Protein AF-A0A966W1U0-F1 (afdb_monomer_lite)

Secondary structure (DSSP, 8-state):
-PPPP-HHHHHHHHHTTT-HHHHHHHHHHTSSEEEEEEEEE--SSSSPPPPPTT---SSPPPPPEEEEEEEESS-EEEE-TTSEEEEEETTEEEEEEES--TT-PEEEEEEEEES-S-EEEEEEESS--S-EE--GGGEE-TTPPPS--S------GGGTT--HHHHHHHHHTTT-GGGT-EETTEE-TTS---GGGGGS-HHHHHHHHH-TTSS--GGG-EEEEE-TTS-EEEEEEEEE-SS-EEEE-TT--

Structure (mmCIF, N/CA/C/O backbone):
data_AF-A0A966W1U0-F1
#
_entry.id   AF-A0A966W1U0-F1
#
loop_
_atom_site.group_PDB
_atom_site.id
_atom_site.type_symbol
_atom_site.label_atom_id
_atom_site.label_alt_id
_atom_site.label_comp_id
_atom_site.label_asym_id
_atom_site.label_entity_id
_atom_site.label_seq_id
_atom_site.pdbx_PDB_ins_code
_atom_site.Cartn_x
_atom_site.Cartn_y
_atom_site.Cartn_z
_atom_site.occupancy
_atom_site.B_iso_or_equiv
_atom_site.auth_seq_id
_atom_site.auth_comp_id
_atom_site.auth_asym_id
_atom_site.auth_atom_id
_atom_site.pdbx_PDB_model_num
ATOM 1 N N . MET A 1 1 ? -29.050 20.220 2.068 1.00 34.66 1 MET A N 1
ATOM 2 C CA . MET A 1 1 ? -27.933 19.682 1.264 1.00 34.66 1 MET A CA 1
ATOM 3 C C . MET A 1 1 ? -27.697 18.261 1.731 1.00 34.66 1 MET A C 1
ATOM 5 O O . MET A 1 1 ? -27.245 18.070 2.853 1.00 34.66 1 MET A O 1
ATOM 9 N N . ALA A 1 2 ? -28.153 17.282 0.952 1.00 30.70 2 ALA A N 1
ATOM 10 C CA . ALA A 1 2 ? -27.963 15.873 1.270 1.00 30.70 2 ALA A CA 1
ATOM 11 C C . ALA A 1 2 ? -26.460 15.565 1.225 1.00 30.70 2 ALA A C 1
ATOM 13 O O . ALA A 1 2 ? -25.808 15.876 0.231 1.00 30.70 2 ALA A O 1
ATOM 14 N N . LYS A 1 3 ? -25.911 15.022 2.317 1.00 34.62 3 LYS A N 1
ATOM 15 C CA . LYS A 1 3 ? -24.570 14.431 2.323 1.00 34.62 3 LYS A CA 1
ATOM 16 C C . LYS A 1 3 ? -24.576 13.312 1.282 1.00 34.62 3 LYS A C 1
ATOM 18 O O . LYS A 1 3 ? -25.388 12.397 1.403 1.00 34.62 3 LYS A O 1
ATOM 23 N N . GLU A 1 4 ? -23.715 13.411 0.274 1.00 29.08 4 GLU A N 1
ATOM 24 C CA . GLU A 1 4 ? -23.397 12.281 -0.599 1.00 29.08 4 GLU A CA 1
ATOM 25 C C . GLU A 1 4 ? -23.069 11.063 0.276 1.00 29.08 4 GLU A C 1
ATOM 27 O O . GLU A 1 4 ? -22.236 11.186 1.181 1.00 29.08 4 GLU A O 1
ATOM 32 N N . PRO A 1 5 ? -23.724 9.907 0.074 1.00 37.69 5 PRO A N 1
ATOM 33 C CA . PRO A 1 5 ? -23.276 8.685 0.708 1.00 37.69 5 PRO A CA 1
ATOM 34 C C . PRO A 1 5 ? -21.883 8.346 0.160 1.00 37.69 5 PRO A C 1
ATOM 36 O O . PRO A 1 5 ? -21.665 8.268 -1.045 1.00 37.69 5 PRO A O 1
ATOM 39 N N . GLU A 1 6 ? -20.952 8.224 1.096 1.00 45.34 6 GLU A N 1
ATOM 40 C CA . GLU A 1 6 ? -19.574 7.734 1.015 1.00 45.34 6 GLU A CA 1
ATOM 41 C C . GLU A 1 6 ? -19.340 6.761 -0.167 1.00 45.34 6 GLU A C 1
ATOM 43 O O . GLU A 1 6 ? -19.706 5.585 -0.107 1.00 45.34 6 GLU A O 1
ATOM 48 N N . ARG A 1 7 ? -18.764 7.267 -1.272 1.00 39.00 7 ARG A N 1
ATOM 49 C CA . ARG A 1 7 ? -18.604 6.532 -2.548 1.00 39.00 7 ARG A CA 1
ATOM 50 C C . ARG A 1 7 ? -17.794 5.234 -2.416 1.00 39.00 7 ARG A C 1
ATOM 52 O O . ARG A 1 7 ? -18.092 4.270 -3.116 1.00 39.00 7 ARG A O 1
ATOM 59 N N . ASP A 1 8 ? -16.857 5.169 -1.470 1.00 45.75 8 ASP A N 1
ATOM 60 C CA . ASP A 1 8 ? -15.975 4.009 -1.255 1.00 45.75 8 ASP A CA 1
ATOM 61 C C . ASP A 1 8 ? -16.728 2.713 -0.923 1.00 45.75 8 ASP A C 1
ATOM 63 O O . ASP A 1 8 ? -16.317 1.614 -1.310 1.00 45.75 8 ASP A O 1
ATOM 67 N N . ARG A 1 9 ? -17.866 2.819 -0.227 1.00 45.16 9 ARG A N 1
ATOM 68 C CA . ARG A 1 9 ? -18.642 1.646 0.194 1.00 45.16 9 ARG A CA 1
ATOM 69 C C . ARG A 1 9 ? -19.508 1.079 -0.935 1.00 45.16 9 ARG A C 1
ATOM 71 O O . ARG A 1 9 ? -19.832 -0.106 -0.923 1.00 45.16 9 ARG A O 1
ATOM 78 N N . ILE A 1 10 ? -19.876 1.914 -1.911 1.00 44.75 10 ILE A N 1
ATOM 79 C CA . ILE A 1 10 ? -20.712 1.523 -3.054 1.00 44.75 10 ILE A CA 1
ATOM 80 C C . ILE A 1 10 ? -19.877 0.751 -4.084 1.00 44.75 10 ILE A C 1
ATOM 82 O O . ILE A 1 10 ? -20.328 -0.280 -4.576 1.00 44.75 10 ILE A O 1
ATOM 86 N N . GLU A 1 11 ? -18.643 1.184 -4.357 1.00 50.22 11 GLU A N 1
ATOM 87 C CA . GLU A 1 11 ? -17.775 0.536 -5.353 1.00 50.22 11 GLU A CA 1
ATOM 88 C C . GLU A 1 11 ? -17.191 -0.801 -4.860 1.00 50.22 11 GLU A C 1
ATOM 90 O O . GLU A 1 11 ? -17.076 -1.749 -5.633 1.00 50.22 11 GLU A O 1
ATOM 95 N N . THR A 1 12 ? -16.892 -0.938 -3.562 1.00 56.53 12 THR A N 1
ATOM 96 C CA . THR A 1 12 ? -16.399 -2.205 -2.978 1.00 56.53 12 THR A CA 1
ATOM 97 C C . THR A 1 12 ? -17.501 -3.243 -2.733 1.00 56.53 12 THR A C 1
ATOM 99 O O . THR A 1 12 ? -17.249 -4.449 -2.822 1.00 56.53 12 THR A O 1
ATOM 102 N N . GLY A 1 13 ? -18.738 -2.804 -2.473 1.00 59.56 13 GLY A N 1
ATOM 103 C CA . GLY A 1 13 ? -19.892 -3.690 -2.284 1.00 59.56 13 GLY A CA 1
ATOM 104 C C . GLY A 1 13 ? -20.231 -4.525 -3.525 1.00 59.56 13 GLY A C 1
ATOM 105 O O . GLY A 1 13 ? -20.663 -5.667 -3.402 1.00 59.56 13 GLY A O 1
ATOM 106 N N . GLU A 1 14 ? -19.969 -3.997 -4.722 1.00 73.25 14 GLU A N 1
ATOM 107 C CA . GLU A 1 14 ? -20.130 -4.712 -5.997 1.00 73.25 14 GLU A CA 1
ATOM 108 C C . GLU A 1 14 ? -19.238 -5.960 -6.084 1.00 73.25 14 GLU A C 1
ATOM 110 O O . GLU A 1 14 ? -19.711 -7.033 -6.453 1.00 73.25 14 GLU A O 1
ATOM 115 N N . PHE A 1 15 ? -17.973 -5.862 -5.660 1.00 72.31 15 PHE A N 1
ATOM 116 C CA . PHE A 1 15 ? -17.016 -6.980 -5.700 1.00 72.31 15 PHE A CA 1
ATOM 117 C C . PHE A 1 15 ? -17.311 -8.087 -4.685 1.00 72.31 15 PHE A C 1
ATOM 119 O O . PHE A 1 15 ? -16.783 -9.192 -4.805 1.00 72.31 15 PHE A O 1
ATOM 126 N N . THR A 1 16 ? -18.137 -7.796 -3.681 1.00 80.94 16 THR A N 1
ATOM 127 C CA . THR A 1 16 ? -18.547 -8.765 -2.654 1.00 80.94 16 THR A CA 1
ATOM 128 C C . THR A 1 16 ? -19.988 -9.242 -2.839 1.00 80.94 16 THR A C 1
ATOM 130 O O . THR A 1 16 ? -20.460 -10.093 -2.081 1.00 80.94 16 THR A O 1
ATOM 133 N N . ARG A 1 17 ? -20.680 -8.747 -3.877 1.00 76.25 17 ARG A N 1
ATOM 134 C CA . ARG A 1 17 ? -22.055 -9.126 -4.205 1.00 76.25 17 ARG A CA 1
ATOM 135 C C . ARG A 1 17 ? -22.129 -10.629 -4.498 1.00 76.25 17 ARG A C 1
ATOM 137 O O . ARG A 1 17 ? -21.310 -11.164 -5.238 1.00 76.25 17 ARG A O 1
ATOM 144 N N . ALA A 1 18 ? -23.142 -11.286 -3.931 1.00 80.81 18 ALA A N 1
ATOM 145 C CA . ALA A 1 18 ? -23.385 -12.735 -3.990 1.00 80.81 18 ALA A CA 1
ATOM 146 C C . ALA A 1 18 ? -22.456 -13.619 -3.131 1.00 80.81 18 ALA A C 1
ATOM 148 O O . ALA A 1 18 ? -22.464 -14.843 -3.277 1.00 80.81 18 ALA A O 1
ATOM 149 N N . SER A 1 19 ? -21.697 -13.040 -2.196 1.00 90.19 19 SER A N 1
ATOM 150 C CA . SER A 1 19 ? -20.982 -13.813 -1.181 1.00 90.19 19 SER A CA 1
ATOM 151 C C . SER A 1 19 ? -21.769 -13.856 0.130 1.00 90.19 19 SER A C 1
ATOM 153 O O . SER A 1 19 ? -21.746 -12.898 0.898 1.00 90.19 19 SER A O 1
ATOM 155 N N . ALA A 1 20 ? -22.379 -15.006 0.434 1.00 90.38 20 ALA A N 1
ATOM 156 C CA . ALA A 1 20 ? -23.139 -15.206 1.674 1.00 90.38 20 ALA A CA 1
ATOM 157 C C . ALA A 1 20 ? -22.326 -14.870 2.942 1.00 90.38 20 ALA A C 1
ATOM 159 O O . ALA A 1 20 ? -22.860 -14.322 3.900 1.00 90.38 20 ALA A O 1
ATOM 160 N N . THR A 1 21 ? -21.017 -15.143 2.934 1.00 88.88 21 THR A N 1
ATOM 161 C CA . THR A 1 21 ? -20.115 -14.799 4.044 1.00 88.88 21 THR A CA 1
ATOM 162 C C . THR A 1 21 ? -19.946 -13.289 4.215 1.00 88.88 21 THR A C 1
ATOM 164 O O . THR A 1 21 ? -19.872 -12.804 5.342 1.00 88.88 21 THR A O 1
ATOM 167 N N . HIS A 1 22 ? -19.885 -12.529 3.117 1.00 89.25 22 HIS A N 1
ATOM 168 C CA . HIS A 1 22 ? -19.839 -11.070 3.201 1.00 89.25 22 HIS A CA 1
ATOM 169 C C . HIS A 1 22 ? -21.194 -10.505 3.630 1.00 89.25 22 HIS A C 1
ATOM 171 O O . HIS A 1 22 ? -21.219 -9.598 4.453 1.00 89.25 22 HIS A O 1
ATOM 177 N N . ASP A 1 23 ? -22.308 -11.068 3.152 1.00 88.69 23 ASP A N 1
ATOM 178 C CA . ASP A 1 23 ? -23.652 -10.657 3.575 1.00 88.69 23 ASP A CA 1
ATOM 179 C C . ASP A 1 23 ? -23.834 -10.816 5.095 1.00 88.69 23 ASP A C 1
ATOM 181 O O . ASP A 1 23 ? -24.269 -9.883 5.775 1.00 88.69 23 ASP A O 1
ATOM 185 N N . GLU A 1 24 ? -23.416 -11.959 5.649 1.00 90.06 24 GLU A N 1
ATOM 186 C CA . GLU A 1 24 ? -23.429 -12.217 7.094 1.00 90.06 24 GLU A CA 1
ATOM 187 C C . GLU A 1 24 ? -22.518 -11.246 7.860 1.00 90.06 24 GLU A C 1
ATOM 189 O O . GLU A 1 24 ? -22.924 -10.686 8.883 1.00 90.06 24 GLU A O 1
ATOM 194 N N . LEU A 1 25 ? -21.307 -10.988 7.352 1.00 88.12 25 LEU A N 1
ATOM 195 C CA . LEU A 1 25 ? -20.388 -10.011 7.936 1.00 88.12 25 LEU A CA 1
ATOM 196 C C . LEU A 1 25 ? -21.020 -8.615 7.982 1.00 88.12 25 LEU A C 1
ATOM 198 O O . LEU A 1 25 ? -20.990 -7.964 9.027 1.00 88.12 25 LEU A O 1
ATOM 202 N N . TRP A 1 26 ? -21.604 -8.150 6.875 1.00 87.25 26 TRP A N 1
ATOM 203 C CA . TRP A 1 26 ? -22.216 -6.825 6.794 1.00 87.25 26 TRP A CA 1
ATOM 204 C C . TRP A 1 26 ? -23.425 -6.691 7.713 1.00 87.25 26 TRP A C 1
ATOM 206 O O . TRP A 1 26 ? -23.589 -5.646 8.349 1.00 87.25 26 TRP A O 1
ATOM 216 N N . GLN A 1 27 ? -24.226 -7.751 7.841 1.00 87.38 27 GLN A N 1
ATOM 217 C CA . GLN A 1 27 ? -25.318 -7.803 8.805 1.00 87.38 27 GLN A CA 1
ATOM 218 C C . GLN A 1 27 ? -24.793 -7.698 10.244 1.00 87.38 27 GLN A C 1
ATOM 220 O O . GLN A 1 27 ? -25.286 -6.868 11.009 1.00 87.38 27 GLN A O 1
ATOM 225 N N . CYS A 1 28 ? -23.764 -8.472 10.604 1.00 88.38 28 CYS A N 1
ATOM 226 C CA . CYS A 1 28 ? -23.168 -8.445 11.942 1.00 88.38 28 CYS A CA 1
ATOM 227 C C . CYS A 1 28 ? -22.567 -7.072 12.280 1.00 88.38 28 CYS A C 1
ATOM 229 O O . CYS A 1 28 ? -22.861 -6.511 13.336 1.00 88.38 28 CYS A O 1
ATOM 231 N N . VAL A 1 29 ? -21.780 -6.491 11.369 1.00 88.19 29 VAL A N 1
ATOM 232 C CA . VAL A 1 29 ? -21.124 -5.181 11.554 1.00 88.19 29 VAL A CA 1
ATOM 233 C C . VAL A 1 29 ? -22.137 -4.033 11.646 1.00 88.19 29 VAL A C 1
ATOM 235 O O . VAL A 1 29 ? -21.843 -2.999 12.242 1.00 88.19 29 VAL A O 1
ATOM 238 N N . GLY A 1 30 ? -23.343 -4.205 11.097 1.00 88.56 30 GLY A N 1
ATOM 239 C CA . GLY A 1 30 ? -24.443 -3.247 11.230 1.00 88.56 30 GLY A CA 1
ATOM 240 C C . GLY A 1 30 ? -25.136 -3.248 12.598 1.00 88.56 30 GLY A C 1
ATOM 241 O O . GLY A 1 30 ? -25.952 -2.364 12.858 1.00 88.56 30 GLY A O 1
ATOM 242 N N . THR A 1 31 ? -24.828 -4.208 13.474 1.00 92.88 31 THR A N 1
ATOM 243 C CA . THR A 1 31 ? -25.448 -4.349 14.801 1.00 92.88 31 THR A CA 1
ATOM 244 C C . THR A 1 31 ? -24.483 -4.003 15.931 1.00 92.88 31 THR A C 1
ATOM 246 O O . THR A 1 31 ? -23.284 -3.846 15.717 1.00 92.88 31 THR A O 1
ATOM 249 N N . ALA A 1 32 ? -25.012 -3.831 17.146 1.00 95.94 32 ALA A N 1
ATOM 250 C CA . ALA A 1 3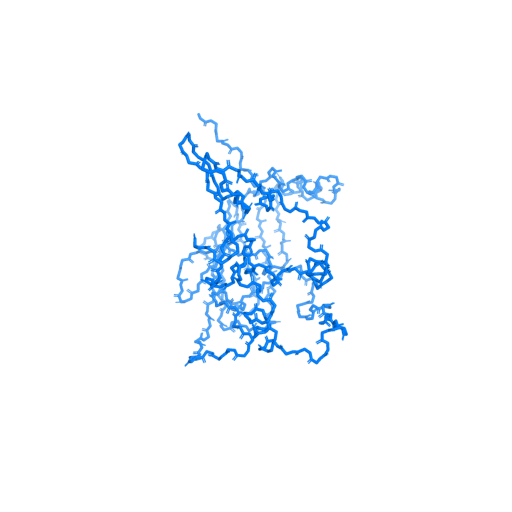2 ? -24.189 -3.556 18.317 1.00 95.94 32 ALA A CA 1
ATOM 251 C C . ALA A 1 32 ? -23.355 -4.789 18.705 1.00 95.94 32 ALA A C 1
ATOM 253 O O . ALA A 1 32 ? -23.909 -5.861 18.943 1.00 95.94 32 ALA A O 1
ATOM 254 N N . GLY A 1 33 ? -22.037 -4.633 18.813 1.00 95.50 33 GLY A N 1
ATOM 255 C CA . GLY A 1 33 ? -21.129 -5.742 19.122 1.00 95.50 33 GLY A CA 1
ATOM 256 C C . GLY A 1 33 ? -19.654 -5.366 18.999 1.00 95.50 33 GLY A C 1
ATOM 257 O O . GLY A 1 33 ? -19.309 -4.184 18.994 1.00 95.50 33 GLY A O 1
ATOM 258 N N . THR A 1 34 ? -18.783 -6.364 18.839 1.00 95.81 34 THR A N 1
ATOM 259 C CA . THR A 1 34 ? -17.334 -6.162 18.666 1.00 95.81 34 THR A CA 1
ATOM 260 C C . THR A 1 34 ? -16.822 -6.924 17.448 1.00 95.81 34 THR A C 1
ATOM 262 O O . THR A 1 34 ? -16.861 -8.152 17.415 1.00 95.81 34 THR A O 1
ATOM 265 N N . LEU A 1 35 ? -16.268 -6.200 16.478 1.00 95.31 35 LEU A N 1
ATOM 266 C CA . LEU A 1 35 ? -15.533 -6.756 15.347 1.00 95.31 35 LEU A CA 1
ATOM 267 C C . LEU A 1 35 ? -14.063 -6.950 15.735 1.00 95.31 35 LEU A C 1
ATOM 269 O O . LEU A 1 35 ? -13.409 -6.016 16.195 1.00 95.31 35 LEU A O 1
ATOM 273 N N . THR A 1 36 ? -13.526 -8.154 15.528 1.00 96.38 36 THR A N 1
ATOM 274 C CA . THR A 1 36 ? -12.094 -8.440 15.717 1.00 96.38 36 THR A CA 1
ATOM 275 C C . THR A 1 36 ? -11.442 -8.736 14.374 1.00 96.38 36 THR A C 1
ATOM 277 O O . THR A 1 36 ? -11.719 -9.763 13.760 1.00 96.38 36 THR A O 1
ATOM 280 N N . LEU A 1 37 ? -10.540 -7.859 13.943 1.00 95.00 37 LEU A N 1
ATOM 281 C CA . LEU A 1 37 ? -9.741 -8.019 12.735 1.00 95.00 37 LEU A CA 1
ATOM 282 C C . LEU A 1 37 ? -8.345 -8.515 13.108 1.00 95.00 37 LEU A C 1
ATOM 284 O O . LEU A 1 37 ? -7.686 -7.958 13.986 1.00 95.00 37 LEU A O 1
ATOM 288 N N . ARG A 1 38 ? -7.882 -9.560 12.426 1.00 97.12 38 ARG A N 1
ATOM 289 C CA . ARG A 1 38 ? -6.514 -10.072 12.544 1.00 97.12 38 ARG A CA 1
ATOM 290 C C . ARG A 1 38 ? -5.851 -9.971 11.185 1.00 97.12 38 ARG A C 1
ATOM 292 O O . ARG A 1 38 ? -6.459 -10.354 10.192 1.00 97.12 38 ARG A O 1
ATOM 299 N N . ALA A 1 39 ? -4.631 -9.462 11.149 1.00 96.19 39 ALA A N 1
ATOM 300 C CA . ALA A 1 39 ? -3.871 -9.273 9.921 1.00 96.19 39 ALA A CA 1
ATOM 301 C C . ALA A 1 39 ? -2.368 -9.294 10.217 1.00 96.19 39 ALA A C 1
ATOM 303 O O . ALA A 1 39 ? -1.947 -9.424 11.366 1.00 96.19 39 ALA A O 1
ATOM 304 N N . GLN A 1 40 ? -1.559 -9.143 9.179 1.00 95.44 40 GLN A N 1
ATOM 305 C CA . GLN A 1 40 ? -0.131 -8.877 9.274 1.00 95.44 40 GLN A CA 1
ATOM 306 C C . GLN A 1 40 ? 0.186 -7.607 8.483 1.00 95.44 40 GLN A C 1
ATOM 308 O O . GLN A 1 40 ? -0.392 -7.388 7.418 1.00 95.44 40 GLN A O 1
ATOM 313 N N . LEU A 1 41 ? 1.090 -6.781 9.010 1.00 95.50 41 LEU A N 1
ATOM 314 C CA . LEU A 1 41 ? 1.512 -5.522 8.404 1.00 95.50 41 LEU A CA 1
ATOM 315 C C . LEU A 1 41 ? 2.967 -5.584 7.957 1.00 95.50 41 LEU A C 1
ATOM 317 O O . LEU A 1 41 ? 3.849 -5.902 8.756 1.00 95.50 41 LEU A O 1
ATOM 321 N N . ASP A 1 42 ? 3.217 -5.195 6.715 1.00 94.00 42 ASP A N 1
ATOM 322 C CA . ASP A 1 42 ? 4.557 -4.878 6.238 1.00 94.00 42 ASP A CA 1
ATOM 323 C C . ASP A 1 42 ? 4.849 -3.399 6.489 1.00 94.00 42 ASP A C 1
ATOM 325 O O . ASP A 1 42 ? 4.190 -2.511 5.944 1.00 94.00 42 ASP A O 1
ATOM 329 N N . LEU A 1 43 ? 5.838 -3.149 7.343 1.00 94.31 43 LEU A N 1
ATOM 330 C CA . LEU A 1 43 ? 6.307 -1.809 7.684 1.00 94.31 43 LEU A CA 1
ATOM 331 C C . LEU A 1 43 ? 7.749 -1.576 7.215 1.00 94.31 43 LEU A C 1
ATOM 333 O O . LEU A 1 43 ? 8.355 -0.577 7.597 1.00 94.31 43 LEU A O 1
ATOM 337 N N . TRP A 1 44 ? 8.322 -2.491 6.427 1.00 91.38 44 TRP A N 1
ATOM 338 C CA . TRP A 1 44 ? 9.666 -2.343 5.888 1.00 91.38 44 TRP A CA 1
ATOM 339 C C . TRP A 1 44 ? 9.683 -1.313 4.767 1.00 91.38 44 TRP A C 1
ATOM 341 O O . TRP A 1 44 ? 8.828 -1.315 3.881 1.00 91.38 44 TRP A O 1
ATOM 351 N N . ASN A 1 45 ? 10.698 -0.453 4.780 1.00 88.75 45 ASN A N 1
ATOM 352 C CA . ASN A 1 45 ? 10.987 0.464 3.690 1.00 88.75 45 ASN A CA 1
ATOM 353 C C . ASN A 1 45 ? 9.748 1.263 3.217 1.00 88.75 45 ASN A C 1
ATOM 355 O O . ASN A 1 45 ? 9.244 1.095 2.101 1.00 88.75 45 ASN A O 1
ATOM 359 N N . MET A 1 46 ? 9.184 2.088 4.105 1.00 90.94 46 MET A N 1
ATOM 360 C CA . MET A 1 46 ? 7.884 2.730 3.874 1.00 90.94 46 MET A CA 1
ATOM 361 C C . MET A 1 46 ? 7.952 3.905 2.903 1.00 90.94 46 MET A C 1
ATOM 363 O O . MET A 1 46 ? 6.957 4.206 2.237 1.00 90.94 46 MET A O 1
ATOM 367 N N . LEU A 1 47 ? 9.104 4.576 2.847 1.00 87.25 47 LEU A N 1
ATOM 368 C CA . LEU A 1 47 ? 9.317 5.775 2.036 1.00 87.25 47 LEU A CA 1
ATOM 369 C C . LEU A 1 47 ? 10.452 5.654 1.018 1.00 87.25 47 LEU A C 1
ATOM 371 O O . LEU A 1 47 ? 10.567 6.550 0.183 1.00 87.25 47 LEU A O 1
ATOM 375 N N . GLN A 1 48 ? 11.289 4.609 1.055 1.00 77.12 48 GLN A N 1
ATOM 376 C CA . GLN A 1 48 ? 12.376 4.498 0.080 1.00 77.12 48 GLN A CA 1
ATOM 377 C C . GLN A 1 48 ? 11.917 3.675 -1.127 1.00 77.12 48 GLN A C 1
ATOM 379 O O . GLN A 1 48 ? 11.341 2.595 -0.971 1.00 77.12 48 GLN A O 1
ATOM 384 N N . PRO A 1 49 ? 12.149 4.175 -2.349 1.00 67.81 49 PRO A N 1
ATOM 385 C CA . PRO A 1 49 ? 11.916 3.389 -3.547 1.00 67.81 49 PRO A CA 1
ATOM 386 C C . PRO A 1 49 ? 12.902 2.216 -3.609 1.00 67.81 49 PRO A C 1
ATOM 388 O O . PRO A 1 49 ? 13.977 2.257 -3.010 1.00 67.81 49 PRO A O 1
ATOM 391 N N . ALA A 1 50 ? 12.544 1.178 -4.364 1.00 67.88 50 ALA A N 1
ATOM 392 C CA . ALA A 1 50 ? 13.484 0.113 -4.690 1.00 67.88 50 ALA A CA 1
ATOM 393 C C . ALA A 1 50 ? 14.693 0.698 -5.438 1.00 67.88 50 ALA A C 1
ATOM 395 O O . ALA A 1 50 ? 14.532 1.506 -6.358 1.00 67.88 50 ALA A O 1
ATOM 396 N N . THR A 1 51 ? 15.900 0.294 -5.047 1.00 66.50 51 THR A N 1
ATOM 397 C CA . THR A 1 51 ? 17.119 0.620 -5.789 1.00 66.50 51 THR A CA 1
ATOM 398 C C . THR A 1 51 ? 17.134 -0.157 -7.101 1.00 66.50 51 THR A C 1
ATOM 400 O O . THR A 1 51 ? 16.732 -1.320 -7.157 1.00 66.50 51 THR A O 1
ATOM 403 N N . GLN A 1 52 ? 17.575 0.485 -8.184 1.00 63.53 52 GLN A N 1
ATOM 404 C CA . GLN 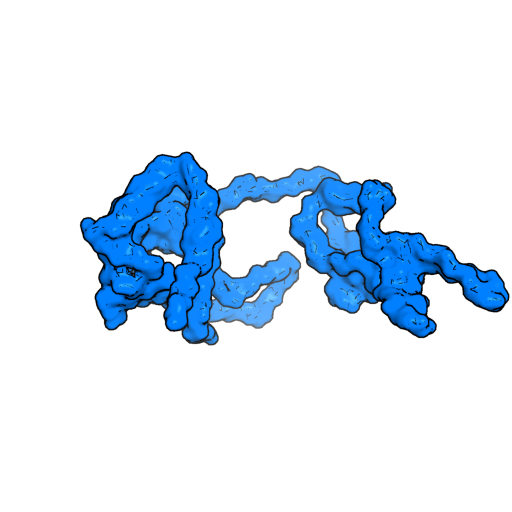A 1 52 ? 17.697 -0.215 -9.460 1.00 63.53 52 GLN A CA 1
ATOM 405 C C . GLN A 1 52 ? 18.767 -1.313 -9.364 1.00 63.53 52 GLN A C 1
ATOM 407 O O . GLN A 1 52 ? 19.777 -1.114 -8.678 1.00 63.53 52 GLN A O 1
ATOM 412 N N . PRO A 1 53 ? 18.597 -2.448 -10.068 1.00 56.94 53 PRO A N 1
ATOM 413 C CA . PRO A 1 53 ? 19.643 -3.458 -10.166 1.00 56.94 53 PRO A CA 1
ATOM 414 C C . PRO A 1 53 ? 20.966 -2.809 -10.587 1.00 56.94 53 PRO A C 1
ATOM 416 O O . PRO A 1 53 ? 20.972 -1.960 -11.476 1.00 56.94 53 PRO A O 1
ATOM 419 N N . THR A 1 54 ? 22.074 -3.189 -9.944 1.00 62.31 54 THR A N 1
ATOM 420 C CA . THR A 1 54 ? 23.441 -2.643 -10.139 1.00 62.31 54 THR A CA 1
ATOM 421 C C . THR A 1 54 ? 23.699 -1.208 -9.657 1.00 62.31 54 THR A C 1
ATOM 423 O O . THR A 1 54 ? 24.837 -0.752 -9.715 1.00 62.31 54 THR A O 1
ATOM 426 N N . SER A 1 55 ? 22.695 -0.512 -9.114 1.00 67.62 55 SER A N 1
ATOM 427 C CA . SER A 1 55 ? 22.890 0.795 -8.474 1.00 67.62 55 SER A CA 1
ATOM 428 C C . SER A 1 55 ? 23.227 0.640 -6.990 1.00 67.62 55 SER A C 1
ATOM 430 O O . SER A 1 55 ? 22.542 -0.074 -6.258 1.00 67.62 55 SER A O 1
ATOM 432 N N . THR A 1 56 ? 24.252 1.352 -6.528 1.00 65.56 56 THR A N 1
ATOM 433 C CA . THR A 1 56 ? 24.604 1.471 -5.107 1.00 65.56 56 THR A CA 1
ATOM 434 C C . THR A 1 56 ? 24.181 2.836 -4.588 1.00 65.56 56 THR A C 1
ATOM 436 O O . THR A 1 56 ? 24.520 3.851 -5.194 1.00 65.56 56 THR A O 1
ATOM 439 N N . LEU A 1 57 ? 23.471 2.873 -3.458 1.00 69.56 57 LEU A N 1
ATOM 440 C CA . LEU A 1 57 ? 23.297 4.120 -2.718 1.00 69.56 57 LEU A CA 1
ATOM 441 C C . LEU A 1 57 ? 24.658 4.547 -2.159 1.00 69.56 57 LEU A C 1
ATOM 443 O O . LEU A 1 57 ? 25.389 3.736 -1.596 1.00 69.56 57 LEU A O 1
ATOM 447 N N . ASP A 1 58 ? 24.980 5.823 -2.310 1.00 77.88 58 ASP A N 1
ATOM 448 C CA . ASP A 1 58 ? 26.172 6.465 -1.753 1.00 77.88 58 ASP A CA 1
ATOM 449 C C . ASP A 1 58 ? 26.031 6.785 -0.253 1.00 77.88 58 ASP A C 1
ATOM 451 O O . ASP A 1 58 ? 26.967 7.281 0.375 1.00 77.88 58 ASP A O 1
ATOM 455 N N . TYR A 1 59 ? 24.883 6.456 0.347 1.00 76.56 59 TYR A N 1
ATOM 456 C CA . TYR A 1 59 ? 24.616 6.586 1.774 1.00 76.56 59 TYR A CA 1
ATOM 457 C C . TYR A 1 59 ? 23.956 5.324 2.343 1.00 76.56 59 TYR A C 1
ATOM 459 O O . TYR A 1 59 ? 23.191 4.634 1.668 1.00 76.56 59 TYR A O 1
ATOM 467 N N . THR A 1 60 ? 24.221 5.035 3.621 1.00 73.94 60 THR A N 1
ATOM 468 C CA . THR A 1 60 ? 23.477 4.017 4.379 1.00 73.94 60 THR A CA 1
ATOM 469 C C . THR A 1 60 ? 22.282 4.693 5.041 1.00 73.94 60 THR A C 1
ATOM 471 O O . THR A 1 60 ? 22.481 5.605 5.846 1.00 73.94 60 THR A O 1
ATOM 474 N N . PRO A 1 61 ? 21.038 4.305 4.726 1.00 69.94 61 PRO A N 1
ATOM 475 C CA . PRO A 1 61 ? 19.897 4.963 5.329 1.00 69.94 61 PRO A CA 1
ATOM 476 C C . PRO A 1 61 ? 19.748 4.610 6.810 1.00 69.94 61 PRO A C 1
ATOM 478 O O . PRO A 1 61 ? 19.758 3.438 7.176 1.00 69.94 61 PRO A O 1
ATOM 481 N N . GLU A 1 62 ? 19.510 5.620 7.648 1.00 74.88 62 GLU A N 1
ATOM 482 C CA . GLU A 1 62 ? 19.227 5.409 9.072 1.00 74.88 62 GLU A CA 1
ATOM 483 C C . GLU A 1 62 ? 18.006 4.500 9.279 1.00 74.88 62 GLU A C 1
ATOM 485 O O . GLU A 1 62 ? 17.018 4.659 8.558 1.00 74.88 62 GLU A O 1
ATOM 490 N N . PRO A 1 63 ? 18.001 3.584 10.259 1.00 79.00 63 PRO A N 1
ATOM 491 C CA . PRO A 1 63 ? 16.862 2.707 10.494 1.00 79.00 63 PRO A CA 1
ATOM 492 C C . PRO A 1 63 ? 15.545 3.484 10.665 1.00 79.00 63 PRO A C 1
ATOM 494 O O . PRO A 1 63 ? 15.429 4.378 11.505 1.00 79.00 63 PRO A O 1
ATOM 497 N N . GLU A 1 64 ? 14.535 3.145 9.864 1.00 86.38 64 GLU A N 1
ATOM 498 C CA . GLU A 1 64 ? 13.257 3.857 9.883 1.00 86.38 64 GLU A CA 1
ATOM 499 C C . GLU A 1 64 ? 12.475 3.550 11.171 1.00 86.38 64 GLU A C 1
ATOM 501 O O . GLU A 1 64 ? 12.523 2.445 11.711 1.00 86.38 64 GLU A O 1
ATOM 506 N N . THR A 1 65 ? 11.749 4.536 11.694 1.00 94.31 65 THR A N 1
ATOM 507 C CA . THR A 1 65 ? 10.741 4.315 12.737 1.00 94.31 65 THR A CA 1
ATOM 508 C C . THR A 1 65 ? 9.394 4.713 12.171 1.00 94.31 65 THR A C 1
ATOM 510 O O . THR A 1 65 ? 9.218 5.848 11.724 1.00 94.31 65 THR A O 1
ATOM 513 N N . VAL A 1 66 ? 8.461 3.766 12.167 1.00 96.56 66 VAL A N 1
ATOM 514 C CA . VAL A 1 66 ? 7.153 3.898 11.526 1.00 96.56 66 VAL A CA 1
ATOM 515 C C . VAL A 1 66 ? 6.085 3.982 12.604 1.00 96.56 66 VAL A C 1
ATOM 517 O O . VAL A 1 66 ? 6.034 3.134 13.493 1.00 96.56 66 VAL A O 1
ATOM 520 N N . THR A 1 67 ? 5.216 4.983 12.510 1.00 97.69 67 THR A N 1
ATOM 521 C CA . THR A 1 67 ? 4.025 5.111 13.353 1.00 97.69 67 THR A CA 1
ATOM 522 C C . THR A 1 67 ? 2.791 4.904 12.494 1.00 97.69 67 THR A C 1
ATOM 524 O O . THR A 1 67 ? 2.529 5.694 11.590 1.00 97.69 67 THR A O 1
ATOM 527 N N . VAL A 1 68 ? 2.019 3.863 12.796 1.00 98.00 68 VAL A N 1
ATOM 528 C CA . VAL A 1 68 ? 0.718 3.588 12.180 1.00 98.00 68 VAL A CA 1
ATOM 529 C C . VAL A 1 68 ? -0.376 4.130 13.092 1.00 98.00 68 VAL A C 1
ATOM 531 O O . VAL A 1 68 ? -0.411 3.821 14.282 1.00 98.00 68 VAL A O 1
ATOM 534 N N . THR A 1 69 ? -1.262 4.955 12.547 1.00 98.31 69 THR A N 1
ATOM 535 C CA . THR A 1 69 ? -2.395 5.556 13.250 1.00 98.31 69 THR A CA 1
ATOM 536 C C . THR A 1 69 ? -3.690 4.942 12.741 1.00 98.31 69 THR A C 1
ATOM 538 O O . THR A 1 69 ? -3.970 4.993 11.545 1.00 98.31 69 THR A O 1
ATOM 541 N N . PHE A 1 70 ? -4.478 4.408 13.668 1.00 98.12 70 PHE A N 1
ATOM 542 C CA . PHE A 1 70 ? -5.804 3.846 13.440 1.00 98.12 70 PHE A CA 1
ATOM 543 C C . PHE A 1 70 ? -6.842 4.800 14.022 1.00 98.12 70 PHE A C 1
ATOM 545 O O . PHE A 1 70 ? -6.731 5.155 15.199 1.00 98.12 70 PHE A O 1
ATOM 552 N N . LYS A 1 71 ? -7.832 5.203 13.223 1.00 98.00 71 LYS A N 1
ATOM 553 C CA . LYS A 1 71 ? -8.943 6.068 13.643 1.00 98.00 71 LYS A CA 1
ATOM 554 C C . LYS A 1 71 ? -10.278 5.471 13.226 1.00 98.00 71 LYS A C 1
ATOM 556 O O . LYS A 1 71 ? -10.368 4.873 12.163 1.00 98.00 71 LYS A O 1
ATOM 561 N N . SER A 1 72 ? -11.310 5.641 14.041 1.00 97.50 72 SER A N 1
ATOM 562 C CA . SER A 1 72 ? -12.666 5.197 13.706 1.00 97.50 72 SER A CA 1
ATOM 563 C C . SER A 1 72 ? -13.719 6.116 14.318 1.00 97.50 72 SER A C 1
ATOM 565 O O . SER A 1 72 ? -13.439 6.840 15.272 1.00 97.50 72 SER A O 1
ATOM 567 N N . ASP A 1 73 ? -14.945 6.069 13.794 1.00 95.88 73 ASP A N 1
ATOM 568 C CA . ASP A 1 73 ? -16.115 6.684 14.424 1.00 95.88 73 ASP A CA 1
ATOM 569 C C . ASP A 1 73 ? -16.645 5.883 15.629 1.00 95.88 73 ASP A C 1
ATOM 571 O O . ASP A 1 73 ? -17.483 6.383 16.378 1.00 95.88 73 ASP A O 1
ATOM 575 N N . ALA A 1 74 ? -16.127 4.672 15.854 1.00 96.12 74 ALA A N 1
ATOM 576 C CA . ALA A 1 74 ? -16.436 3.828 17.003 1.00 96.12 74 ALA A CA 1
ATOM 577 C C . ALA A 1 74 ? -15.191 3.548 17.862 1.00 96.12 74 ALA A C 1
ATOM 579 O O . ALA A 1 74 ? -14.063 3.890 17.499 1.00 96.12 74 ALA A O 1
ATOM 580 N N . ALA A 1 75 ? -15.402 2.988 19.055 1.00 97.75 75 ALA A N 1
ATOM 581 C CA . ALA A 1 75 ? -14.309 2.701 19.976 1.00 97.75 75 ALA A CA 1
ATOM 582 C C . ALA A 1 75 ? -13.412 1.586 19.419 1.00 97.75 75 ALA A C 1
ATOM 584 O O . ALA A 1 75 ? -13.915 0.543 19.002 1.00 97.75 75 ALA A O 1
ATOM 585 N N . LEU A 1 76 ? -12.093 1.778 19.445 1.00 98.06 76 LEU A N 1
ATOM 586 C CA . LEU A 1 76 ? -11.128 0.817 18.920 1.00 98.06 76 LEU A CA 1
ATOM 587 C C . LEU A 1 76 ? -9.988 0.533 19.903 1.00 98.06 76 LEU A C 1
ATOM 589 O O . LEU A 1 76 ? -9.649 1.335 20.776 1.00 98.06 76 LEU A O 1
ATOM 593 N N . ALA A 1 77 ? -9.378 -0.636 19.755 1.00 97.25 77 ALA A N 1
ATOM 594 C CA . ALA A 1 77 ? -8.111 -0.967 20.388 1.00 97.25 77 ALA A CA 1
ATOM 595 C C . ALA A 1 77 ? -7.261 -1.797 19.431 1.00 97.25 77 ALA A C 1
ATOM 597 O O . ALA A 1 77 ? -7.776 -2.585 18.638 1.00 97.25 77 ALA A O 1
ATOM 598 N N . VAL A 1 78 ? -5.948 -1.606 19.508 1.00 97.56 78 VAL A N 1
ATOM 599 C CA . VAL A 1 78 ? -4.988 -2.254 18.619 1.00 97.56 78 VAL A CA 1
ATOM 600 C C . VAL A 1 78 ? -3.920 -2.936 19.452 1.00 97.56 78 VAL A C 1
ATOM 602 O O . VAL A 1 78 ? -3.446 -2.388 20.439 1.00 97.56 78 VAL A O 1
ATOM 605 N N . THR A 1 79 ? -3.536 -4.139 19.052 1.00 96.88 79 THR A N 1
ATOM 606 C CA . THR A 1 79 ? -2.406 -4.877 19.609 1.00 96.88 79 THR A CA 1
ATOM 607 C C . THR A 1 79 ? -1.494 -5.297 18.472 1.00 96.88 79 THR A C 1
ATOM 609 O O . THR A 1 79 ? -1.938 -5.904 17.498 1.00 96.88 79 THR A O 1
ATOM 612 N N . LEU A 1 80 ? -0.211 -4.982 18.613 1.00 95.50 80 LEU A N 1
ATOM 613 C CA . LEU A 1 80 ? 0.837 -5.390 17.691 1.00 95.50 80 LEU A CA 1
ATOM 614 C C . LEU A 1 80 ? 2.047 -5.811 18.540 1.00 95.50 80 LEU A C 1
ATOM 616 O O . LEU A 1 80 ? 2.702 -4.946 19.130 1.00 95.50 80 LEU A O 1
ATOM 620 N N . PRO A 1 81 ? 2.317 -7.119 18.693 1.00 93.44 81 PRO A N 1
ATOM 621 C CA . PRO A 1 81 ? 3.421 -7.593 19.517 1.00 93.44 81 PRO A CA 1
ATOM 622 C C . PRO A 1 81 ? 4.765 -7.015 19.062 1.00 93.44 81 PRO A C 1
ATOM 624 O O . PRO A 1 81 ? 5.085 -7.006 17.875 1.00 93.44 81 PRO A O 1
ATOM 627 N N . GLY A 1 82 ? 5.560 -6.529 20.016 1.00 88.50 82 GLY A N 1
ATOM 628 C CA . GLY A 1 82 ? 6.865 -5.920 19.738 1.00 88.50 82 GLY A CA 1
ATOM 629 C C . GLY A 1 82 ? 6.816 -4.464 19.258 1.00 88.50 82 GLY A C 1
ATOM 630 O O . GLY A 1 82 ? 7.871 -3.901 18.976 1.00 88.50 82 GLY A O 1
ATOM 631 N N . ALA A 1 83 ? 5.635 -3.843 19.188 1.00 95.06 83 ALA A N 1
ATOM 632 C CA . ALA A 1 83 ? 5.483 -2.408 18.965 1.00 95.06 83 ALA A CA 1
ATOM 633 C C . ALA A 1 83 ? 5.131 -1.659 20.255 1.00 95.06 83 ALA A C 1
ATOM 635 O O . ALA A 1 83 ? 4.553 -2.221 21.188 1.00 95.06 83 ALA A O 1
ATOM 636 N N . THR A 1 84 ? 5.402 -0.357 20.267 1.00 96.88 84 THR A N 1
ATOM 637 C CA . THR A 1 84 ? 4.871 0.552 21.286 1.00 96.88 84 THR A CA 1
ATOM 638 C C . THR A 1 84 ? 3.468 0.979 20.872 1.00 96.88 84 THR A C 1
ATOM 640 O O . THR A 1 84 ? 3.304 1.651 19.855 1.00 96.88 84 THR A O 1
ATOM 643 N N . VAL A 1 85 ? 2.454 0.601 21.649 1.00 96.62 85 VAL A N 1
ATOM 644 C CA . VAL A 1 85 ? 1.057 0.983 21.398 1.00 96.62 85 VAL A CA 1
ATOM 645 C C . VAL A 1 85 ? 0.655 2.114 22.341 1.00 96.62 85 VAL A C 1
ATOM 647 O O . VAL A 1 85 ? 0.771 1.989 23.558 1.00 96.62 85 VAL A O 1
ATOM 650 N N . GLN A 1 86 ? 0.137 3.201 21.779 1.00 97.12 86 GLN A N 1
ATOM 651 C CA . GLN A 1 86 ? -0.417 4.338 22.502 1.00 97.12 86 GLN A CA 1
ATOM 652 C C . GLN A 1 86 ? -1.901 4.498 22.155 1.00 97.12 86 GLN A C 1
ATOM 654 O O . GLN A 1 86 ? -2.256 4.773 21.008 1.00 97.12 86 GLN A O 1
ATOM 659 N N . ARG A 1 87 ? -2.778 4.389 23.158 1.00 96.38 87 ARG A N 1
ATOM 660 C CA . ARG A 1 87 ? -4.186 4.792 23.035 1.00 96.38 87 ARG A CA 1
ATOM 661 C C . ARG A 1 87 ? -4.257 6.314 23.170 1.00 96.38 87 ARG A C 1
ATOM 663 O O . ARG A 1 87 ? -4.007 6.841 24.249 1.00 96.38 87 ARG A O 1
ATOM 670 N N . VAL A 1 88 ? -4.529 7.012 22.071 1.00 97.06 88 VAL A N 1
ATOM 671 C CA . VAL A 1 88 ? -4.633 8.483 22.047 1.00 97.06 88 VAL A CA 1
ATOM 672 C C . VAL A 1 88 ? -6.014 8.917 22.535 1.00 97.06 88 VAL A C 1
ATOM 674 O O . VAL A 1 88 ? -6.136 9.882 23.283 1.00 97.06 88 VAL A O 1
ATOM 677 N N . SER A 1 89 ? -7.048 8.179 22.138 1.00 97.50 89 SER A N 1
ATOM 678 C CA . SER A 1 89 ? -8.422 8.303 22.624 1.00 97.50 89 SER A CA 1
ATOM 679 C C . SER A 1 89 ? -9.135 6.958 22.468 1.00 97.50 89 SER A C 1
ATOM 681 O O . SER A 1 89 ? -8.542 5.986 21.997 1.00 97.50 89 SER A O 1
ATOM 683 N N . ASP A 1 90 ? -10.421 6.888 22.811 1.00 96.88 90 ASP A N 1
ATOM 684 C CA . ASP A 1 90 ? -11.223 5.695 22.521 1.00 96.88 90 ASP A CA 1
ATOM 685 C C . ASP A 1 90 ? -11.370 5.423 21.019 1.00 96.88 90 ASP A C 1
ATOM 687 O O . ASP A 1 90 ? -11.582 4.282 20.625 1.00 96.88 90 ASP A O 1
ATOM 691 N N . HIS A 1 91 ? -11.184 6.448 20.188 1.00 97.62 91 HIS A N 1
ATOM 692 C CA . HIS A 1 91 ? -11.371 6.421 18.739 1.00 97.62 91 HIS A CA 1
ATOM 693 C C . HIS A 1 91 ? -10.056 6.467 17.953 1.00 97.62 91 HIS A C 1
ATOM 695 O O . HIS A 1 91 ? -10.080 6.440 16.725 1.00 97.62 91 HIS A O 1
ATOM 701 N N . GLU A 1 92 ? -8.908 6.572 18.630 1.00 98.06 92 GLU A N 1
ATOM 702 C CA . GLU A 1 92 ? -7.597 6.680 17.990 1.00 98.06 92 GLU A CA 1
ATOM 703 C C . GLU A 1 92 ? -6.532 5.888 18.757 1.00 98.06 92 GLU A C 1
ATOM 705 O O . GLU A 1 92 ? -6.288 6.107 19.946 1.00 98.06 92 GLU A O 1
ATOM 710 N N . SER A 1 93 ? -5.840 4.996 18.049 1.00 98.19 93 SER A N 1
ATOM 711 C CA . SER A 1 93 ? -4.666 4.278 18.557 1.00 98.19 93 SER A CA 1
ATOM 712 C C . SER A 1 93 ? -3.481 4.465 17.617 1.00 98.19 93 SER A C 1
ATOM 714 O O . SER A 1 93 ? -3.625 4.404 16.396 1.00 98.19 93 SER A O 1
ATOM 716 N N . ARG A 1 94 ? -2.294 4.674 18.186 1.00 98.00 94 ARG A N 1
ATOM 717 C CA . ARG A 1 94 ? -1.027 4.781 17.457 1.00 98.00 94 ARG A CA 1
ATOM 718 C C . ARG A 1 94 ? -0.123 3.623 17.826 1.00 98.00 94 ARG A C 1
ATOM 720 O O . ARG A 1 94 ? -0.002 3.272 18.995 1.00 98.00 94 ARG A O 1
ATOM 727 N N . VAL A 1 95 ? 0.513 3.041 16.824 1.00 97.69 95 VAL A N 1
ATOM 728 C CA . VAL A 1 95 ? 1.422 1.911 16.973 1.00 97.69 95 VAL A CA 1
ATOM 729 C C . VAL A 1 95 ? 2.753 2.291 16.351 1.00 97.69 95 VAL A C 1
ATOM 731 O O . VAL A 1 95 ? 2.816 2.557 15.153 1.00 97.69 95 VAL A O 1
ATOM 734 N N . THR A 1 96 ? 3.811 2.321 17.152 1.00 97.50 96 THR A N 1
ATOM 735 C CA . THR A 1 96 ? 5.157 2.676 16.697 1.00 97.50 96 THR A CA 1
ATOM 736 C C . THR A 1 96 ? 6.047 1.443 16.662 1.00 97.50 96 THR A C 1
ATOM 738 O O . THR A 1 96 ? 6.222 0.754 17.668 1.00 97.50 96 THR A O 1
ATOM 741 N N . VAL A 1 97 ? 6.636 1.188 15.495 1.00 96.44 97 VAL A N 1
ATOM 742 C CA . VAL A 1 97 ? 7.616 0.126 15.259 1.00 96.44 97 VAL A CA 1
ATOM 743 C C . VAL A 1 97 ? 8.944 0.774 14.894 1.00 96.44 97 VAL A C 1
ATOM 745 O O . VAL A 1 97 ? 9.054 1.478 13.889 1.00 96.44 97 VAL A O 1
ATOM 748 N N . ALA A 1 98 ? 9.957 0.542 15.724 1.00 94.06 98 ALA A N 1
ATOM 749 C CA . ALA A 1 98 ? 11.314 0.996 15.462 1.00 94.06 98 ALA A CA 1
ATOM 750 C C . ALA A 1 98 ? 12.078 -0.074 14.681 1.00 94.06 98 ALA A C 1
ATOM 752 O O . ALA A 1 98 ? 12.079 -1.239 15.078 1.00 94.06 98 ALA A O 1
ATOM 753 N N . ARG A 1 99 ? 12.786 0.343 13.627 1.00 91.75 99 ARG A N 1
ATOM 754 C CA . ARG A 1 99 ? 13.660 -0.517 12.819 1.00 91.75 99 ARG A CA 1
ATOM 755 C C . ARG A 1 99 ? 12.919 -1.753 12.280 1.00 91.75 99 ARG A C 1
ATOM 757 O O . ARG A 1 99 ? 13.326 -2.876 12.589 1.00 91.75 99 ARG A O 1
ATOM 764 N N . PRO A 1 100 ? 11.821 -1.569 11.515 1.00 92.50 100 PRO A N 1
ATOM 765 C CA . PRO A 1 100 ? 11.211 -2.683 10.800 1.00 92.50 100 PRO A CA 1
ATOM 766 C C . PRO A 1 100 ? 12.274 -3.342 9.913 1.00 92.50 100 PRO A C 1
ATOM 768 O O . PRO A 1 100 ? 13.255 -2.696 9.547 1.00 92.50 100 PRO A O 1
ATOM 771 N N . GLN A 1 101 ? 12.112 -4.626 9.613 1.00 89.44 101 GLN A N 1
ATOM 772 C CA . GLN A 1 101 ? 13.083 -5.408 8.846 1.00 89.44 101 GLN A CA 1
ATOM 773 C C . GLN A 1 101 ? 12.409 -5.998 7.615 1.00 89.44 101 GLN A C 1
ATOM 775 O O . GLN A 1 101 ? 11.209 -6.274 7.647 1.00 89.44 101 GLN A O 1
ATOM 780 N N . GLU A 1 102 ? 13.195 -6.205 6.562 1.00 87.00 102 GLU A N 1
ATOM 781 C CA . GLU A 1 102 ? 12.758 -6.923 5.367 1.00 87.00 102 GLU A CA 1
ATOM 782 C C . GLU A 1 102 ? 12.173 -8.289 5.739 1.00 87.00 102 GLU A C 1
ATOM 784 O O . GLU A 1 102 ? 12.671 -8.957 6.648 1.00 87.00 102 GLU A O 1
ATOM 789 N N . ASP A 1 103 ? 11.063 -8.648 5.093 1.00 84.88 103 ASP A N 1
ATOM 790 C CA . ASP A 1 103 ? 10.300 -9.884 5.314 1.00 84.88 103 ASP A CA 1
ATOM 791 C C . ASP A 1 103 ? 9.847 -10.158 6.761 1.00 84.88 103 ASP A C 1
ATOM 793 O O . ASP A 1 103 ? 9.308 -11.223 7.069 1.00 84.88 103 ASP A O 1
ATOM 797 N N . ARG A 1 104 ? 9.952 -9.174 7.661 1.00 89.94 104 ARG A N 1
ATOM 798 C CA . ARG A 1 104 ? 9.478 -9.285 9.042 1.00 89.94 104 ARG A CA 1
ATOM 799 C C . ARG A 1 104 ? 8.124 -8.609 9.215 1.00 89.94 104 ARG A C 1
ATOM 801 O O . ARG A 1 104 ? 8.017 -7.479 9.694 1.00 89.94 104 ARG A O 1
ATOM 808 N N . TRP A 1 105 ? 7.078 -9.337 8.845 1.00 92.69 105 TRP A N 1
ATOM 809 C CA . TRP A 1 105 ? 5.706 -8.852 8.941 1.00 92.69 105 TRP A CA 1
ATOM 810 C C . TRP A 1 105 ? 5.191 -8.86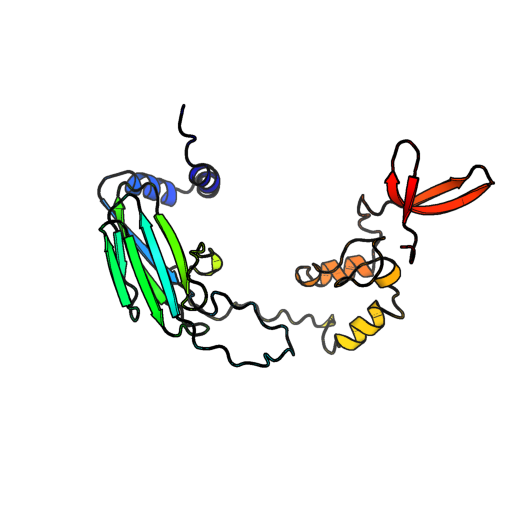7 10.380 1.00 92.69 105 TRP A C 1
ATOM 812 O O . TRP A 1 105 ? 5.398 -9.807 11.147 1.00 92.69 105 TRP A O 1
ATOM 822 N N . GLN A 1 106 ? 4.487 -7.802 10.741 1.00 93.94 106 GLN A N 1
ATOM 823 C CA . GLN A 1 106 ? 4.052 -7.528 12.101 1.00 93.94 106 GLN A CA 1
ATOM 824 C C . GLN A 1 106 ? 2.611 -8.002 12.305 1.00 93.94 106 GLN A C 1
ATOM 826 O O . GLN A 1 106 ? 1.687 -7.487 11.678 1.00 93.94 106 GLN A O 1
ATOM 831 N N . SER A 1 107 ? 2.400 -8.969 13.200 1.00 95.50 107 SER A N 1
ATOM 832 C CA . SER A 1 107 ? 1.057 -9.470 13.522 1.00 95.50 107 SER A CA 1
ATOM 833 C C . SER A 1 107 ? 0.205 -8.395 14.199 1.00 95.50 107 SER A C 1
ATOM 835 O O . SER A 1 107 ? 0.589 -7.847 15.228 1.00 95.50 107 SER A O 1
ATOM 837 N N . LEU A 1 108 ? -0.975 -8.134 13.649 1.00 96.75 108 LEU A N 1
ATOM 838 C CA . LEU A 1 108 ? -1.923 -7.124 14.099 1.00 96.75 108 LEU A CA 1
ATOM 839 C C . LEU A 1 108 ? -3.213 -7.788 14.584 1.00 96.75 108 LEU A C 1
ATOM 841 O O . LEU A 1 108 ? -3.791 -8.630 13.897 1.00 96.75 108 LEU A O 1
ATOM 845 N N . THR A 1 109 ? -3.706 -7.356 15.741 1.00 98.00 109 THR A N 1
ATOM 846 C CA . THR A 1 109 ? -5.092 -7.576 16.169 1.00 98.00 109 THR A CA 1
ATOM 847 C C . THR A 1 109 ? -5.742 -6.229 16.457 1.00 98.00 109 THR A C 1
ATOM 849 O O . THR A 1 109 ? -5.215 -5.447 17.245 1.00 98.00 109 THR A O 1
ATOM 852 N N . LEU A 1 110 ? -6.884 -5.961 15.830 1.00 97.56 110 LEU A N 1
ATOM 853 C CA . LEU A 1 110 ? -7.686 -4.760 16.031 1.00 97.56 110 LEU A CA 1
ATOM 854 C C . LEU A 1 110 ? -9.081 -5.166 16.497 1.00 97.56 110 LEU A C 1
ATOM 856 O O . LEU A 1 110 ? -9.742 -5.977 15.853 1.00 97.56 110 LEU A O 1
ATOM 860 N N . THR A 1 111 ? -9.534 -4.596 17.608 1.00 97.81 111 THR A N 1
ATOM 861 C CA . THR A 1 111 ? -10.918 -4.712 18.075 1.00 97.81 111 THR A CA 1
ATOM 862 C C . THR A 1 111 ? -11.635 -3.397 17.834 1.00 97.81 111 THR A C 1
ATOM 864 O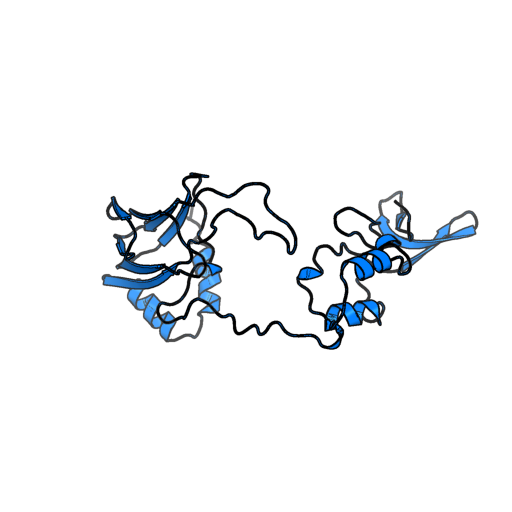 O . THR A 1 111 ? -11.110 -2.348 18.206 1.00 97.81 111 THR A O 1
ATOM 867 N N . LEU A 1 112 ? -12.825 -3.457 17.252 1.00 97.62 112 LEU A N 1
ATOM 868 C CA . LEU A 1 112 ? -13.646 -2.306 16.902 1.00 97.62 112 LEU A CA 1
ATOM 869 C C . LEU A 1 112 ? -15.068 -2.523 17.417 1.00 97.62 112 LEU A C 1
ATOM 871 O O . LEU A 1 112 ? -15.690 -3.539 17.112 1.00 97.62 112 LEU A O 1
ATOM 875 N N . ALA A 1 113 ? -15.586 -1.579 18.195 1.00 97.38 113 ALA A N 1
ATOM 876 C CA . ALA A 1 113 ? -16.993 -1.567 18.560 1.00 97.38 113 ALA A CA 1
ATOM 877 C C . ALA A 1 113 ? -17.846 -1.351 17.302 1.00 97.38 113 ALA A C 1
ATOM 879 O O . ALA A 1 113 ? -17.511 -0.544 16.441 1.00 97.38 113 ALA A O 1
ATOM 880 N N . THR A 1 114 ? -18.952 -2.075 17.201 1.00 95.81 114 THR A N 1
ATOM 881 C CA . THR A 1 114 ? -19.921 -1.978 16.102 1.00 95.81 114 THR A CA 1
ATOM 882 C C . THR A 1 114 ? -21.256 -1.461 16.648 1.00 95.81 114 THR A C 1
ATOM 884 O O . THR A 1 114 ? -21.530 -1.679 17.833 1.00 95.81 114 THR A O 1
ATOM 887 N N . PRO A 1 115 ? -22.064 -0.736 15.851 1.00 94.81 115 PRO A N 1
ATOM 888 C CA . PRO A 1 115 ? -21.830 -0.406 14.446 1.00 94.81 115 PRO A CA 1
ATOM 889 C C . PRO A 1 115 ? -20.744 0.662 14.262 1.00 94.81 115 PRO A C 1
ATOM 891 O O . PRO A 1 115 ? -20.705 1.656 14.983 1.00 94.81 115 PRO A O 1
ATOM 894 N N . ALA A 1 116 ? -19.884 0.456 13.267 1.00 90.56 116 ALA A N 1
ATOM 895 C CA . ALA A 1 116 ? -18.866 1.412 12.838 1.00 90.56 116 ALA A CA 1
ATOM 896 C C . ALA A 1 116 ? -19.057 1.709 11.350 1.00 90.56 116 ALA A C 1
ATOM 898 O O . ALA A 1 116 ? -19.441 0.822 10.582 1.00 90.56 116 ALA A O 1
ATOM 899 N N . ARG A 1 117 ? -18.813 2.954 10.943 1.00 89.56 117 ARG A N 1
ATOM 900 C CA . ARG A 1 117 ? -18.932 3.379 9.540 1.00 89.56 117 ARG A CA 1
ATOM 901 C C . ARG A 1 117 ? -17.579 3.609 8.894 1.00 89.56 117 ARG A C 1
ATOM 903 O O . ARG A 1 117 ? -17.460 3.368 7.701 1.00 89.56 117 ARG A O 1
ATOM 910 N N . ALA A 1 118 ? -16.578 4.010 9.676 1.00 91.25 118 ALA A N 1
ATOM 911 C CA . ALA A 1 118 ? -15.256 4.338 9.168 1.00 91.25 118 ALA A CA 1
ATOM 912 C C . ALA A 1 118 ? -14.148 3.679 9.995 1.00 91.25 118 ALA A C 1
ATOM 914 O O . ALA A 1 118 ? -14.214 3.621 11.225 1.00 91.25 118 ALA A O 1
ATOM 915 N N . LEU A 1 119 ? -13.104 3.219 9.310 1.00 94.12 119 LEU A N 1
ATOM 916 C CA . LEU A 1 119 ? -11.834 2.818 9.903 1.00 94.12 119 LEU A CA 1
ATOM 917 C C . LEU A 1 119 ? -10.713 3.328 8.998 1.00 94.12 119 LEU A C 1
ATOM 919 O O . LEU A 1 119 ? -10.432 2.747 7.954 1.00 94.12 119 LEU A O 1
ATOM 923 N N . ASP A 1 120 ? -10.063 4.401 9.425 1.00 95.62 120 ASP A N 1
ATOM 924 C CA . ASP A 1 120 ? -8.938 4.999 8.724 1.00 95.62 120 ASP A CA 1
ATOM 925 C C . ASP A 1 120 ? -7.625 4.457 9.276 1.00 95.62 120 ASP A C 1
ATOM 927 O O . ASP A 1 120 ? -7.379 4.466 10.489 1.00 95.62 120 ASP A O 1
ATOM 931 N N . VAL A 1 121 ? -6.742 4.033 8.373 1.00 96.88 121 VAL A N 1
ATOM 932 C CA . VAL A 1 121 ? -5.387 3.601 8.717 1.00 96.88 121 VAL A CA 1
ATOM 933 C C . VAL A 1 121 ? -4.379 4.401 7.910 1.00 96.88 121 VAL A C 1
ATOM 935 O O . VAL A 1 121 ? -4.343 4.356 6.680 1.00 96.88 121 VAL A O 1
ATOM 938 N N . SER A 1 122 ? -3.530 5.131 8.623 1.00 97.38 122 SER A N 1
ATOM 939 C CA . SER A 1 122 ? -2.463 5.935 8.034 1.00 97.38 122 SER A CA 1
ATOM 940 C C . SER A 1 122 ? -1.127 5.626 8.688 1.00 97.38 122 SER A C 1
ATOM 942 O O . SER A 1 122 ? -1.076 5.109 9.801 1.00 97.38 122 SER A O 1
ATOM 944 N N . TYR A 1 123 ? -0.032 5.949 8.012 1.00 97.38 123 TYR A N 1
ATOM 945 C CA . TYR A 1 123 ? 1.307 5.866 8.569 1.00 97.38 123 TYR A CA 1
ATOM 946 C C . TYR A 1 123 ? 2.061 7.180 8.375 1.00 97.38 123 TYR A C 1
ATOM 948 O O . TYR A 1 123 ? 1.793 7.944 7.449 1.00 97.38 123 TYR A O 1
ATOM 956 N N . ALA A 1 124 ? 3.024 7.414 9.252 1.00 96.69 124 ALA A N 1
ATOM 957 C CA . ALA A 1 124 ? 4.062 8.422 9.111 1.00 96.69 124 ALA A CA 1
ATOM 958 C C . ALA A 1 124 ? 5.375 7.826 9.622 1.00 96.69 124 ALA A C 1
ATOM 960 O O . ALA A 1 124 ? 5.371 6.804 10.318 1.00 96.69 124 ALA A O 1
ATOM 961 N N . THR A 1 125 ? 6.502 8.445 9.290 1.00 95.06 125 THR A N 1
ATOM 962 C CA . THR A 1 125 ? 7.809 7.978 9.766 1.00 95.06 125 THR A CA 1
ATOM 963 C C . THR A 1 125 ? 8.568 9.120 10.416 1.00 95.06 125 THR A C 1
ATOM 965 O O . THR A 1 125 ? 8.213 10.287 10.263 1.00 95.06 125 THR A O 1
ATOM 968 N N . THR A 1 126 ? 9.618 8.813 11.172 1.00 92.25 126 THR A N 1
ATOM 969 C CA . THR A 1 126 ? 10.468 9.854 11.774 1.00 92.25 126 THR A CA 1
ATOM 970 C C . THR A 1 126 ? 11.151 10.749 10.737 1.00 92.25 126 THR A C 1
ATOM 972 O O . THR A 1 126 ? 11.558 11.855 11.079 1.00 92.25 126 THR A O 1
ATOM 975 N N . ARG A 1 127 ? 11.255 10.303 9.477 1.00 89.81 127 ARG A N 1
ATOM 976 C CA . ARG A 1 127 ? 11.806 11.092 8.364 1.00 89.81 127 ARG A CA 1
ATOM 977 C C . ARG A 1 127 ? 10.790 12.042 7.740 1.00 89.81 127 ARG A C 1
ATOM 979 O O . ARG A 1 127 ? 11.166 13.117 7.287 1.00 89.81 127 ARG A O 1
ATOM 986 N N . ASP A 1 128 ? 9.525 11.638 7.686 1.00 91.62 128 ASP A N 1
ATOM 987 C CA . ASP A 1 128 ? 8.439 12.446 7.137 1.00 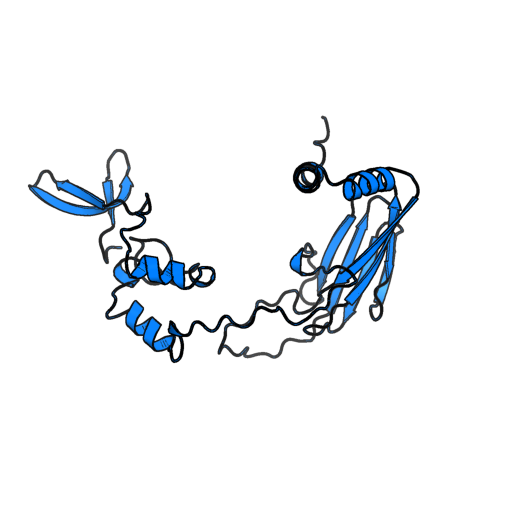91.62 128 ASP A CA 1
ATOM 988 C C . ASP A 1 128 ? 7.179 12.269 8.000 1.00 91.62 128 ASP A C 1
ATOM 990 O O . ASP A 1 128 ? 6.535 11.213 7.943 1.00 91.62 128 ASP A O 1
ATOM 994 N N . PRO A 1 129 ? 6.805 13.288 8.798 1.00 93.06 129 PRO A N 1
ATOM 995 C CA . PRO A 1 129 ? 5.669 13.204 9.708 1.00 93.06 129 PRO A CA 1
ATOM 996 C C . PRO A 1 129 ? 4.314 13.315 8.994 1.00 93.06 129 PRO A C 1
ATOM 998 O O . PRO A 1 129 ? 3.276 13.212 9.649 1.00 93.06 129 PRO A O 1
ATOM 1001 N N . ARG A 1 130 ? 4.283 13.559 7.675 1.00 95.88 130 ARG A N 1
ATOM 1002 C CA . ARG A 1 130 ? 3.026 13.673 6.929 1.00 95.88 130 ARG A CA 1
ATOM 1003 C C . ARG A 1 130 ? 2.291 12.325 6.908 1.00 95.88 130 ARG A C 1
ATOM 1005 O O . ARG A 1 130 ? 2.892 11.327 6.507 1.00 95.88 130 ARG A O 1
ATOM 1012 N N . PRO A 1 131 ? 0.997 12.284 7.274 1.00 95.38 131 PRO A N 1
ATOM 1013 C CA . PRO A 1 131 ? 0.218 11.055 7.242 1.00 95.38 131 PRO A CA 1
ATOM 1014 C C . PRO A 1 131 ? -0.020 10.597 5.801 1.00 95.38 131 PRO A C 1
ATOM 1016 O O . PRO A 1 131 ? -0.348 11.394 4.921 1.00 95.38 131 PRO A O 1
ATOM 1019 N N . ARG A 1 132 ? 0.129 9.294 5.568 1.00 95.56 132 ARG A N 1
ATOM 1020 C CA . ARG A 1 132 ? -0.064 8.631 4.273 1.00 95.56 132 ARG A CA 1
ATOM 1021 C C . ARG A 1 132 ? -0.956 7.412 4.444 1.00 95.56 132 ARG A C 1
ATOM 1023 O O . ARG A 1 132 ? -0.866 6.730 5.460 1.00 95.56 132 ARG A O 1
ATOM 1030 N N . ALA A 1 133 ? -1.796 7.121 3.456 1.00 93.75 133 ALA A N 1
ATOM 1031 C CA . ALA A 1 133 ? -2.601 5.903 3.461 1.00 93.75 133 ALA A CA 1
ATOM 1032 C C . ALA A 1 133 ? -1.699 4.660 3.408 1.00 93.75 133 ALA A C 1
ATOM 1034 O O . ALA A 1 133 ? -0.702 4.633 2.681 1.00 93.75 133 ALA A O 1
ATOM 1035 N N . LEU A 1 134 ? -2.049 3.622 4.170 1.00 91.44 134 LEU A N 1
ATOM 1036 C CA . LEU A 1 134 ? -1.323 2.356 4.136 1.00 91.44 134 LEU A CA 1
ATOM 1037 C C . LEU A 1 134 ? -1.799 1.517 2.940 1.00 91.44 134 LEU A C 1
ATOM 1039 O O . LEU A 1 134 ? -2.928 1.036 2.929 1.00 91.44 134 LEU A O 1
ATOM 1043 N N . GLY A 1 135 ? -0.947 1.351 1.925 1.00 87.12 135 GLY A N 1
ATOM 1044 C CA . GLY A 1 135 ? -1.316 0.641 0.694 1.00 87.12 135 GLY A CA 1
ATOM 1045 C C . GLY A 1 135 ? -1.724 -0.819 0.932 1.00 87.12 135 GLY A C 1
ATOM 1046 O O . GLY A 1 135 ? -1.123 -1.503 1.757 1.00 87.12 135 GLY A O 1
ATOM 1047 N N . THR A 1 136 ? -2.695 -1.322 0.165 1.00 87.12 136 THR A N 1
ATOM 1048 C CA . THR A 1 136 ? -3.270 -2.679 0.302 1.00 87.12 136 THR A CA 1
ATOM 1049 C C . THR A 1 136 ? -2.228 -3.799 0.247 1.00 87.12 136 THR A C 1
ATOM 1051 O O . THR A 1 136 ? -2.335 -4.770 0.985 1.00 87.12 136 THR A O 1
ATOM 1054 N N . ARG A 1 137 ? -1.157 -3.629 -0.540 1.00 87.12 137 ARG A N 1
ATOM 1055 C CA . ARG A 1 137 ? -0.022 -4.571 -0.614 1.00 87.12 137 ARG A CA 1
ATOM 1056 C C . ARG A 1 137 ? 0.747 -4.763 0.700 1.00 87.12 137 ARG A C 1
ATOM 1058 O O . ARG A 1 137 ? 1.544 -5.683 0.793 1.00 87.12 137 ARG A O 1
ATOM 1065 N N . ARG A 1 138 ? 0.565 -3.868 1.678 1.00 92.38 138 ARG A N 1
ATOM 1066 C CA . ARG A 1 138 ? 1.208 -3.923 3.003 1.00 92.38 138 ARG A CA 1
ATOM 1067 C C . ARG A 1 138 ? 0.376 -4.699 4.024 1.00 92.38 138 ARG A C 1
ATOM 1069 O O . ARG A 1 138 ? 0.723 -4.716 5.202 1.00 92.38 138 ARG A O 1
ATOM 1076 N N . TRP A 1 139 ? -0.723 -5.307 3.584 1.00 93.31 139 TRP A N 1
ATOM 1077 C CA . TRP A 1 139 ? -1.615 -6.105 4.406 1.00 93.31 139 TRP A CA 1
ATOM 1078 C C . TRP A 1 139 ? -1.581 -7.555 3.956 1.00 93.31 139 TRP A C 1
ATOM 1080 O O . TRP A 1 139 ? -1.693 -7.859 2.770 1.00 93.31 139 TRP A O 1
ATOM 1090 N N . LEU A 1 140 ? -1.500 -8.452 4.928 1.00 93.25 140 LEU A N 1
ATOM 1091 C CA . LEU A 1 140 ? -1.728 -9.872 4.723 1.00 93.25 140 LEU A CA 1
ATOM 1092 C C . LEU A 1 140 ? -2.760 -10.391 5.717 1.00 93.25 140 LEU A C 1
ATOM 1094 O O . LEU A 1 140 ? -2.891 -9.905 6.841 1.00 93.25 140 LEU A O 1
ATOM 1098 N N . VAL A 1 141 ? -3.478 -11.429 5.301 1.00 93.25 141 VAL A N 1
ATOM 1099 C CA . VAL A 1 141 ? -4.324 -12.229 6.192 1.00 93.25 141 VAL A CA 1
ATOM 1100 C C . VAL A 1 141 ? -3.459 -12.910 7.267 1.00 93.25 141 VAL A C 1
ATOM 1102 O O . VAL A 1 141 ? -2.276 -13.176 7.034 1.00 93.25 141 VAL A O 1
ATOM 1105 N N . PRO A 1 142 ? -4.001 -13.218 8.457 1.00 93.12 142 PRO A N 1
ATOM 1106 C CA . PRO A 1 142 ? -3.195 -13.630 9.611 1.00 93.12 142 PRO A CA 1
ATOM 1107 C C . PRO A 1 142 ? -2.534 -15.006 9.445 1.00 93.12 142 PRO A C 1
ATOM 1109 O O . PRO A 1 142 ? -1.593 -15.320 10.160 1.00 93.12 142 PRO A O 1
ATOM 1112 N N . PHE A 1 143 ? -3.024 -15.822 8.512 1.00 89.94 143 PHE A N 1
ATOM 1113 C CA . PHE A 1 143 ? -2.502 -17.155 8.202 1.00 89.94 143 PHE A CA 1
ATOM 1114 C C . PHE A 1 143 ? -1.594 -17.184 6.962 1.00 89.94 143 PHE A C 1
ATOM 1116 O O . PHE A 1 143 ? -1.074 -18.245 6.619 1.00 89.94 143 PHE A O 1
ATOM 1123 N N . ALA A 1 144 ? -1.411 -16.052 6.269 1.00 89.56 144 ALA A N 1
ATOM 1124 C CA . ALA A 1 144 ? -0.477 -15.982 5.150 1.00 89.56 144 ALA A CA 1
ATOM 1125 C C . ALA A 1 144 ? 0.964 -16.106 5.653 1.00 89.56 144 ALA A C 1
ATOM 1127 O O . ALA A 1 144 ? 1.290 -15.654 6.750 1.00 89.56 144 ALA A O 1
ATOM 1128 N N . ARG A 1 145 ? 1.836 -16.697 4.839 1.00 83.06 145 ARG A N 1
ATOM 1129 C CA . ARG A 1 145 ? 3.274 -16.714 5.103 1.00 83.06 145 ARG A CA 1
ATOM 1130 C C . ARG A 1 145 ? 3.906 -15.559 4.335 1.00 83.06 145 ARG A C 1
ATOM 1132 O O . ARG A 1 145 ? 3.789 -15.541 3.112 1.00 83.06 145 ARG A O 1
ATOM 1139 N N . PRO A 1 146 ? 4.503 -14.582 5.023 1.00 73.19 146 PRO A N 1
ATOM 1140 C CA . PRO A 1 146 ? 5.266 -13.553 4.353 1.00 73.19 146 PRO A CA 1
ATOM 1141 C C . PRO A 1 146 ? 6.609 -14.111 3.878 1.00 73.19 146 PRO A C 1
ATOM 1143 O O . PRO A 1 146 ? 7.246 -14.875 4.601 1.00 73.19 146 PRO A O 1
ATOM 1146 N N . GLY A 1 147 ? 7.025 -13.732 2.673 1.00 69.50 147 GLY A N 1
ATOM 1147 C CA . GLY A 1 147 ? 8.234 -14.258 2.041 1.00 69.50 147 GLY A CA 1
ATOM 1148 C C . GLY A 1 147 ? 7.979 -15.506 1.185 1.00 69.50 147 GLY A C 1
ATOM 1149 O O . GLY A 1 147 ? 7.157 -16.361 1.509 1.00 69.50 147 GLY A O 1
ATOM 1150 N N . VAL A 1 148 ? 8.725 -15.565 0.079 1.00 53.62 148 VAL A N 1
ATOM 1151 C CA . VAL A 1 148 ? 8.558 -16.418 -1.110 1.00 53.62 148 VAL A CA 1
ATOM 1152 C C . VAL A 1 148 ? 7.260 -16.118 -1.861 1.00 53.62 148 VAL A C 1
ATOM 1154 O O . VAL A 1 148 ? 6.241 -16.793 -1.734 1.00 53.62 148 VAL A O 1
ATOM 1157 N N . HIS A 1 149 ? 7.312 -15.105 -2.729 1.00 53.28 149 HIS A N 1
ATOM 1158 C CA . HIS A 1 149 ? 6.541 -15.239 -3.953 1.00 53.28 149 HIS A CA 1
ATOM 1159 C C . HIS A 1 149 ? 7.041 -16.521 -4.624 1.00 53.28 149 HIS A C 1
ATOM 1161 O O . HIS A 1 149 ? 8.189 -16.558 -5.050 1.00 53.28 149 HIS A O 1
ATOM 1167 N N . ASP A 1 150 ? 6.172 -17.511 -4.818 1.00 47.34 150 ASP A N 1
ATOM 1168 C CA . ASP A 1 150 ? 6.329 -18.553 -5.850 1.00 47.34 150 ASP A CA 1
ATOM 1169 C C . ASP A 1 150 ? 6.278 -17.936 -7.268 1.00 47.34 150 ASP A C 1
ATOM 1171 O O . ASP A 1 150 ? 5.808 -18.521 -8.240 1.00 47.34 150 ASP A O 1
ATOM 1175 N N . ARG A 1 151 ? 6.762 -16.703 -7.426 1.00 52.62 151 ARG A N 1
ATOM 1176 C CA . ARG A 1 151 ? 7.419 -16.328 -8.655 1.00 52.62 151 ARG A CA 1
ATOM 1177 C C . ARG A 1 151 ? 8.788 -16.966 -8.542 1.00 52.62 151 ARG A C 1
ATOM 1179 O O . ARG A 1 151 ? 9.745 -16.308 -8.154 1.00 52.62 151 ARG A O 1
ATOM 1186 N N . GLU A 1 152 ? 8.872 -18.245 -8.905 1.00 51.94 152 GLU A N 1
ATOM 1187 C CA . GLU A 1 152 ? 10.062 -18.660 -9.635 1.00 51.94 152 GLU A CA 1
ATOM 1188 C C . GLU A 1 152 ? 10.330 -17.527 -10.622 1.00 51.94 152 GLU A C 1
ATOM 1190 O O . GLU A 1 152 ? 9.418 -17.140 -11.370 1.00 51.94 152 GLU A O 1
ATOM 1195 N N . ASP A 1 153 ? 11.511 -16.909 -10.543 1.00 56.22 153 ASP A N 1
ATOM 1196 C CA . ASP A 1 153 ? 11.966 -16.044 -11.618 1.00 56.22 153 ASP A CA 1
ATOM 1197 C C . ASP A 1 153 ? 11.700 -16.844 -12.877 1.00 56.22 153 ASP A C 1
ATOM 1199 O O . ASP A 1 153 ? 12.266 -17.926 -13.050 1.00 56.22 153 ASP A O 1
ATOM 1203 N N . ARG A 1 154 ? 10.729 -16.401 -13.683 1.00 60.59 154 ARG A N 1
ATOM 1204 C CA . ARG A 1 154 ? 10.369 -17.128 -14.887 1.00 60.59 154 ARG A CA 1
ATOM 1205 C C . ARG A 1 154 ? 11.602 -17.030 -15.760 1.00 60.59 154 ARG A C 1
ATOM 1207 O O . ARG A 1 154 ? 11.803 -16.022 -16.434 1.00 60.59 154 ARG A O 1
ATOM 1214 N N . VAL A 1 155 ? 12.445 -18.054 -15.695 1.00 69.19 155 VAL A N 1
ATOM 1215 C CA . VAL A 1 155 ? 13.625 -18.158 -16.529 1.00 69.19 155 VAL A CA 1
ATOM 1216 C C . VAL A 1 155 ? 13.069 -18.319 -17.925 1.00 69.19 155 VAL A C 1
ATOM 1218 O O . VAL A 1 155 ? 12.488 -19.348 -18.253 1.00 69.19 155 VAL A O 1
ATOM 1221 N N . LEU A 1 156 ? 13.159 -17.253 -18.708 1.00 76.12 156 LEU A N 1
ATOM 1222 C CA . LEU A 1 156 ? 12.863 -17.272 -20.128 1.00 76.12 156 LEU A CA 1
ATOM 1223 C C . LEU A 1 156 ? 14.118 -17.831 -20.797 1.00 76.12 156 LEU A C 1
ATOM 1225 O O . LEU A 1 156 ? 15.126 -17.116 -20.835 1.00 76.12 156 LEU A O 1
ATOM 1229 N N . PRO A 1 157 ? 14.127 -19.097 -21.258 1.00 82.44 157 PRO A N 1
ATOM 1230 C CA . PRO A 1 157 ? 15.329 -19.696 -21.833 1.00 82.44 157 PRO A CA 1
ATOM 1231 C C . PRO A 1 157 ? 15.859 -18.893 -23.026 1.00 82.44 157 PRO A C 1
ATOM 1233 O O . PRO A 1 157 ? 17.059 -18.867 -23.272 1.00 82.44 157 PRO A O 1
ATOM 1236 N N . GLU A 1 158 ? 14.979 -18.176 -23.723 1.00 83.00 158 GLU A N 1
ATOM 1237 C CA . GLU A 1 158 ? 15.294 -17.303 -24.852 1.00 83.00 158 GLU A CA 1
ATOM 1238 C C . GLU A 1 158 ? 16.107 -16.061 -24.452 1.00 83.00 158 GLU A C 1
ATOM 1240 O O . GLU A 1 158 ? 16.774 -15.462 -25.294 1.00 83.00 158 GLU A O 1
ATOM 1245 N N . LEU A 1 159 ? 16.067 -15.670 -23.174 1.00 82.06 159 LEU A N 1
ATOM 1246 C CA . LEU A 1 159 ? 16.877 -14.586 -22.614 1.00 82.06 159 LEU A CA 1
ATOM 1247 C C . LEU A 1 159 ? 18.143 -15.095 -21.912 1.00 82.06 159 LEU A C 1
ATOM 1249 O O . LEU A 1 159 ? 18.935 -14.285 -21.421 1.00 82.06 159 LEU A O 1
ATOM 1253 N N . ALA A 1 160 ? 18.358 -16.413 -21.849 1.00 84.88 160 ALA A N 1
ATOM 1254 C CA . ALA A 1 160 ? 19.538 -16.981 -21.213 1.00 84.88 160 ALA A CA 1
ATOM 1255 C C . ALA A 1 160 ? 20.817 -16.491 -21.916 1.00 84.88 160 ALA A C 1
ATOM 1257 O O . ALA A 1 160 ? 20.982 -16.630 -23.126 1.00 84.88 160 ALA A O 1
ATOM 1258 N N . GLY A 1 161 ? 21.730 -15.889 -21.148 1.00 84.56 161 GLY A N 1
ATOM 1259 C CA . GLY A 1 161 ? 22.952 -15.277 -21.686 1.00 84.56 161 GLY A CA 1
ATOM 1260 C C . GLY A 1 161 ? 22.757 -13.897 -22.330 1.00 84.56 161 GLY A C 1
ATOM 1261 O O . GLY A 1 161 ? 23.711 -13.345 -22.881 1.00 84.56 161 GLY A O 1
ATOM 1262 N N . GLY A 1 162 ? 21.555 -13.317 -22.249 1.00 84.94 162 GLY A N 1
ATOM 1263 C CA . GLY A 1 162 ? 21.286 -11.945 -22.671 1.00 84.94 162 GLY A CA 1
ATOM 1264 C C . GLY A 1 162 ? 22.090 -10.920 -21.865 1.00 84.94 162 GLY A C 1
ATOM 1265 O O . GLY A 1 162 ? 22.334 -11.085 -20.671 1.00 84.94 162 GLY A O 1
ATOM 1266 N N . ASN A 1 163 ? 22.503 -9.835 -22.522 1.00 86.94 163 ASN A N 1
ATOM 1267 C CA . ASN A 1 163 ? 23.231 -8.732 -21.901 1.00 86.9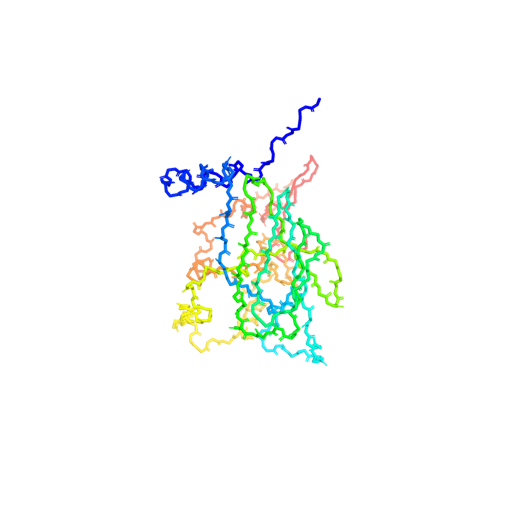4 163 ASN A CA 1
ATOM 1268 C C . ASN A 1 163 ? 22.483 -7.421 -22.180 1.00 86.94 163 ASN A C 1
ATOM 1270 O O . ASN A 1 163 ? 22.289 -7.049 -23.339 1.00 86.94 163 ASN A O 1
ATOM 1274 N N . TRP A 1 164 ? 22.058 -6.741 -21.112 1.00 84.25 164 TRP A N 1
ATOM 1275 C CA . TRP A 1 164 ? 21.233 -5.536 -21.206 1.00 84.25 164 TRP A CA 1
ATOM 1276 C C . TRP A 1 164 ? 21.961 -4.376 -21.901 1.00 84.25 164 TRP A C 1
ATOM 1278 O O . TRP A 1 164 ? 21.341 -3.651 -22.671 1.00 84.25 164 TRP A O 1
ATOM 1288 N N . GLU A 1 165 ? 23.269 -4.233 -21.679 1.00 86.06 165 GLU A N 1
ATOM 1289 C CA . GLU A 1 165 ? 24.095 -3.173 -22.259 1.00 86.06 165 GLU A CA 1
ATOM 1290 C C . GLU A 1 165 ? 24.198 -3.353 -23.776 1.00 86.06 165 GLU A C 1
ATOM 1292 O O . GLU A 1 165 ? 23.903 -2.430 -24.531 1.00 86.06 165 GLU A O 1
ATOM 1297 N N . LYS A 1 166 ? 24.458 -4.583 -24.241 1.00 89.75 166 LYS A N 1
ATOM 1298 C CA . LYS A 1 166 ? 24.428 -4.916 -25.677 1.00 89.75 166 LYS A CA 1
ATOM 1299 C C . LYS A 1 166 ? 23.045 -4.709 -26.295 1.00 89.75 166 LYS A C 1
ATOM 1301 O O . LYS A 1 166 ? 22.939 -4.268 -27.438 1.00 89.75 166 LYS A O 1
ATOM 1306 N N . GLY A 1 167 ? 21.983 -5.038 -25.556 1.00 89.94 167 GLY A N 1
ATOM 1307 C CA . GLY A 1 167 ? 20.607 -4.779 -25.981 1.00 89.94 167 GLY A CA 1
ATOM 1308 C C . GLY A 1 167 ? 20.334 -3.284 -26.149 1.00 89.94 167 GLY A C 1
ATOM 1309 O O . GLY A 1 167 ? 19.737 -2.870 -27.140 1.00 89.94 167 GLY A O 1
ATOM 1310 N N . HIS A 1 168 ? 20.839 -2.468 -25.226 1.00 88.56 168 HIS A N 1
ATOM 1311 C CA . HIS A 1 168 ? 20.725 -1.014 -25.268 1.00 88.56 168 HIS A CA 1
ATOM 1312 C C . HIS A 1 168 ? 21.522 -0.398 -26.425 1.00 88.56 168 HIS A C 1
ATOM 1314 O O . HIS A 1 168 ? 20.999 0.440 -27.158 1.00 88.56 168 HIS A O 1
ATOM 1320 N N . GLU A 1 169 ? 22.752 -0.860 -26.662 1.00 92.00 169 GLU A N 1
ATOM 1321 C CA . GLU A 1 169 ? 23.550 -0.465 -27.831 1.00 92.00 169 GLU A CA 1
ATOM 1322 C C . GLU A 1 169 ? 22.846 -0.808 -29.150 1.00 92.00 169 GLU A C 1
ATOM 1324 O O . GLU A 1 169 ? 22.824 0.003 -30.078 1.00 92.00 169 GLU A O 1
ATOM 1329 N N . LEU A 1 170 ? 22.238 -1.996 -29.240 1.00 93.00 170 LEU A N 1
ATOM 1330 C CA . LEU A 1 170 ? 21.465 -2.408 -30.408 1.00 93.00 170 LEU A CA 1
ATOM 1331 C C . LEU A 1 170 ? 20.246 -1.499 -30.616 1.00 93.00 170 LEU A C 1
ATOM 1333 O O . LEU A 1 170 ? 20.042 -1.022 -31.732 1.00 93.00 170 LEU A O 1
ATOM 1337 N N . PHE A 1 171 ? 19.489 -1.236 -29.547 1.00 91.69 171 PHE A N 1
ATOM 1338 C CA . PHE A 1 171 ? 18.290 -0.394 -29.540 1.00 91.69 171 PHE A CA 1
ATOM 1339 C C . PHE A 1 171 ? 18.577 1.039 -30.013 1.00 91.69 171 PHE A C 1
ATOM 1341 O O . PHE A 1 171 ? 17.843 1.583 -30.841 1.00 91.69 171 PHE A O 1
ATOM 1348 N N . ARG A 1 172 ? 19.670 1.642 -29.526 1.00 90.25 172 ARG A N 1
ATOM 1349 C CA . ARG A 1 172 ? 20.098 2.994 -29.925 1.00 90.25 172 ARG A CA 1
ATOM 1350 C C . ARG A 1 172 ? 20.786 3.039 -31.287 1.00 90.25 172 ARG A C 1
ATOM 1352 O O . ARG A 1 172 ? 20.724 4.057 -31.966 1.00 90.25 172 ARG A O 1
ATOM 1359 N N . GLY A 1 173 ? 21.484 1.967 -31.646 1.00 90.38 173 GLY A N 1
ATOM 1360 C CA . GLY A 1 173 ? 22.316 1.879 -32.837 1.00 90.38 173 GLY A CA 1
ATOM 1361 C C . GLY A 1 173 ? 21.618 1.151 -33.977 1.00 90.38 173 GLY A C 1
ATOM 1362 O O . GLY A 1 173 ? 20.745 1.694 -34.647 1.00 90.38 173 GLY A O 1
ATOM 1363 N N . LYS A 1 174 ? 22.046 -0.091 -34.236 1.00 91.31 174 LYS A N 1
ATOM 1364 C CA . LYS A 1 174 ? 21.719 -0.814 -35.478 1.00 91.31 174 LYS A CA 1
ATOM 1365 C C . LYS A 1 174 ? 20.231 -1.117 -35.663 1.00 91.31 174 LYS A C 1
ATOM 1367 O O . LYS A 1 174 ? 19.804 -1.233 -36.805 1.00 91.31 174 LYS A O 1
ATOM 1372 N N . ALA A 1 175 ? 19.464 -1.269 -34.583 1.00 89.81 175 ALA A N 1
ATOM 1373 C CA . ALA A 1 175 ? 18.023 -1.500 -34.671 1.00 89.81 175 ALA A CA 1
ATOM 1374 C C . ALA A 1 175 ? 17.218 -0.199 -34.836 1.00 89.81 175 ALA A C 1
ATOM 1376 O O . ALA A 1 175 ? 16.023 -0.269 -35.106 1.00 89.81 175 ALA A O 1
ATOM 1377 N N . ALA A 1 176 ? 17.863 0.969 -34.692 1.00 91.38 176 ALA A N 1
ATOM 1378 C CA . ALA A 1 176 ? 17.289 2.296 -34.920 1.00 91.38 176 ALA A CA 1
ATOM 1379 C C . ALA A 1 176 ? 15.952 2.547 -34.193 1.00 91.38 176 ALA A C 1
ATOM 1381 O O . ALA A 1 176 ? 15.116 3.326 -34.647 1.00 91.38 176 ALA A O 1
ATOM 1382 N N . CYS A 1 177 ? 15.737 1.910 -33.040 1.00 91.62 177 CYS A N 1
ATOM 1383 C CA . CYS A 1 177 ? 14.468 1.996 -32.323 1.00 91.62 177 CYS A CA 1
ATOM 1384 C C . CYS A 1 177 ? 14.206 3.427 -31.828 1.00 91.62 177 CYS A C 1
ATOM 1386 O O . CYS A 1 177 ? 13.072 3.903 -31.874 1.00 91.62 177 CYS A O 1
ATOM 1388 N N . LEU A 1 178 ? 15.270 4.138 -31.429 1.00 91.62 178 LEU A N 1
ATOM 1389 C CA . LEU A 1 178 ? 15.206 5.542 -31.009 1.00 91.62 178 LEU A CA 1
ATOM 1390 C C . LEU A 1 178 ? 14.779 6.511 -32.116 1.00 91.62 178 LEU A C 1
ATOM 1392 O O . LEU A 1 178 ? 14.365 7.623 -31.805 1.00 91.62 178 LEU A O 1
ATOM 1396 N N . THR A 1 179 ? 14.863 6.120 -33.391 1.00 90.06 179 THR A N 1
ATOM 1397 C CA . THR A 1 179 ? 14.406 6.955 -34.511 1.00 90.06 179 THR A CA 1
ATOM 1398 C C . THR A 1 179 ? 12.893 7.174 -34.474 1.00 90.06 179 THR A C 1
ATOM 1400 O O . THR A 1 179 ? 12.415 8.183 -34.992 1.00 90.06 179 THR A O 1
ATOM 1403 N N . CYS A 1 180 ? 12.155 6.257 -33.841 1.00 87.06 180 CYS A N 1
ATOM 1404 C CA . CYS A 1 180 ? 10.706 6.344 -33.721 1.00 87.06 180 CYS A CA 1
ATOM 1405 C C . CYS A 1 180 ? 10.204 6.386 -32.278 1.00 87.06 180 CYS A C 1
ATOM 1407 O O . CYS A 1 180 ? 9.149 6.961 -32.057 1.00 87.06 180 CYS A O 1
ATOM 1409 N N . HIS A 1 181 ? 10.900 5.776 -31.319 1.00 89.69 181 HIS A N 1
ATOM 1410 C CA . HIS A 1 181 ? 10.424 5.658 -29.943 1.00 89.69 181 HIS A CA 1
ATOM 1411 C C . HIS A 1 181 ? 11.239 6.493 -28.967 1.00 89.69 181 HIS A C 1
ATOM 1413 O O . HIS A 1 181 ? 12.458 6.624 -29.111 1.00 89.69 181 HIS A O 1
ATOM 1419 N N . THR A 1 182 ? 10.578 6.949 -27.905 1.00 89.81 182 THR A N 1
ATOM 1420 C CA . THR A 1 182 ? 11.250 7.542 -26.753 1.00 89.81 182 THR A CA 1
ATOM 1421 C C . THR A 1 182 ? 11.532 6.499 -25.672 1.00 89.81 182 THR A C 1
ATOM 1423 O O . THR A 1 182 ? 10.747 5.581 -25.426 1.00 89.81 182 THR A O 1
ATOM 1426 N N . LEU A 1 183 ? 12.679 6.639 -25.008 1.00 88.31 183 LEU A N 1
ATOM 1427 C CA . LEU A 1 183 ? 13.042 5.871 -23.821 1.00 88.31 183 LEU A CA 1
ATOM 1428 C C . LEU A 1 183 ? 13.851 6.764 -22.879 1.00 88.31 183 LEU A C 1
ATOM 1430 O O . LEU A 1 183 ? 14.912 7.266 -23.243 1.00 88.31 183 LEU A O 1
ATOM 1434 N N . ARG A 1 184 ? 13.350 6.963 -21.656 1.00 85.44 184 ARG A N 1
ATOM 1435 C CA . ARG A 1 184 ? 13.960 7.811 -20.614 1.00 85.44 184 ARG A CA 1
ATOM 1436 C C . ARG A 1 184 ? 14.325 9.226 -21.093 1.00 85.44 184 ARG A C 1
ATOM 1438 O O . ARG A 1 184 ? 15.324 9.789 -20.660 1.00 85.44 184 ARG A O 1
ATOM 1445 N N . GLY A 1 185 ? 13.497 9.796 -21.968 1.00 84.75 185 GLY A N 1
ATOM 1446 C CA . GLY A 1 185 ? 13.684 11.147 -22.508 1.00 84.75 185 GLY A CA 1
ATOM 1447 C C . GLY A 1 185 ? 14.620 11.238 -23.716 1.00 84.75 185 GLY A C 1
ATOM 1448 O O . GLY A 1 185 ? 14.865 12.339 -24.194 1.00 84.75 185 GLY A O 1
ATOM 1449 N N . GLU A 1 186 ? 15.121 10.114 -24.231 1.00 85.94 186 GLU A N 1
ATOM 1450 C CA . GLU A 1 186 ? 15.897 10.061 -25.474 1.00 85.94 186 GLU A CA 1
ATOM 1451 C C . GLU A 1 186 ? 15.069 9.472 -26.620 1.00 85.94 186 GLU A C 1
ATOM 1453 O O . GLU A 1 186 ? 14.262 8.577 -26.379 1.00 85.94 186 GLU A O 1
ATOM 1458 N N . GLY A 1 187 ? 15.308 9.923 -27.855 1.00 87.12 187 GLY A N 1
ATOM 1459 C CA . GLY A 1 187 ? 14.618 9.458 -29.066 1.00 87.12 187 GLY A CA 1
ATOM 1460 C C . GLY A 1 187 ? 13.610 10.463 -29.620 1.00 87.12 187 GLY A C 1
ATOM 1461 O O . GLY A 1 187 ? 13.642 11.641 -29.266 1.00 87.12 187 GLY A O 1
ATOM 1462 N N . PHE A 1 188 ? 12.720 9.989 -30.489 1.00 84.44 188 PHE A N 1
ATOM 1463 C CA . PHE A 1 188 ? 11.690 10.799 -31.149 1.00 84.44 188 PHE A CA 1
ATOM 1464 C C . PHE A 1 188 ? 10.292 10.263 -30.844 1.00 84.44 188 PHE A C 1
ATOM 1466 O O . PHE A 1 188 ? 10.129 9.080 -30.566 1.00 84.44 188 PHE A O 1
ATOM 1473 N N . ASN A 1 189 ? 9.281 11.130 -30.890 1.00 83.25 189 ASN A N 1
ATOM 1474 C CA . ASN A 1 189 ? 7.895 10.788 -30.562 1.00 83.25 189 ASN A CA 1
ATOM 1475 C C . ASN A 1 189 ? 7.080 10.486 -31.832 1.00 83.25 189 ASN A C 1
ATOM 1477 O O . ASN A 1 189 ? 6.112 11.175 -32.144 1.00 83.25 189 ASN A O 1
ATOM 1481 N N . VAL A 1 190 ? 7.531 9.493 -32.605 1.00 84.06 190 VAL A N 1
ATOM 1482 C CA . VAL A 1 190 ? 6.816 8.998 -33.801 1.00 84.06 190 VAL A CA 1
ATOM 1483 C C . VAL A 1 190 ? 5.959 7.780 -33.442 1.00 84.06 190 VAL A C 1
ATOM 1485 O O . VAL A 1 190 ? 4.861 7.601 -33.960 1.00 84.06 190 VAL A O 1
ATOM 1488 N N . GLY A 1 191 ? 6.478 6.937 -32.552 1.00 81.31 191 GLY A N 1
ATOM 1489 C CA . GLY A 1 191 ? 5.820 5.813 -31.906 1.00 81.31 191 GLY A CA 1
ATOM 1490 C C . GLY A 1 191 ? 5.755 6.013 -30.385 1.00 81.31 191 GLY A C 1
ATOM 1491 O O . GLY A 1 191 ? 6.315 6.971 -29.854 1.00 81.31 191 GLY A O 1
ATOM 1492 N N . PRO A 1 192 ? 5.072 5.110 -29.660 1.00 82.94 192 PRO A N 1
ATOM 1493 C CA . PRO A 1 192 ? 4.813 5.263 -28.229 1.00 82.94 192 PRO A CA 1
ATOM 1494 C C . PRO A 1 192 ? 6.082 5.297 -27.366 1.00 82.94 192 PRO A C 1
ATOM 1496 O O . PRO A 1 192 ? 7.077 4.642 -27.681 1.00 82.94 192 PRO A O 1
ATOM 1499 N N . ASP A 1 193 ? 5.998 5.984 -26.224 1.00 87.25 193 ASP A N 1
ATOM 1500 C CA . ASP A 1 193 ? 7.018 5.943 -25.168 1.00 87.25 193 ASP A CA 1
ATOM 1501 C C . ASP A 1 193 ? 7.154 4.520 -24.597 1.00 87.25 193 ASP A C 1
ATOM 1503 O O . ASP A 1 193 ? 6.175 3.881 -24.193 1.00 87.25 193 ASP A O 1
ATOM 1507 N N . LEU A 1 194 ? 8.391 4.022 -24.559 1.00 89.25 194 LEU A N 1
ATOM 1508 C CA . LEU A 1 194 ? 8.736 2.663 -24.154 1.00 89.25 194 LEU A CA 1
ATOM 1509 C C . LEU A 1 194 ? 9.167 2.527 -22.683 1.00 89.25 194 LEU A C 1
ATOM 1511 O O . LEU A 1 194 ? 9.533 1.434 -22.248 1.00 89.25 194 LEU A O 1
ATOM 1515 N N . ASN A 1 195 ? 9.073 3.582 -21.870 1.00 85.06 195 ASN A N 1
ATOM 1516 C CA . ASN A 1 195 ? 9.393 3.552 -20.436 1.00 85.06 195 ASN A CA 1
ATOM 1517 C C . ASN A 1 195 ? 8.592 2.496 -19.655 1.00 85.06 195 ASN A C 1
ATOM 1519 O O . ASN A 1 195 ? 9.086 1.941 -18.673 1.00 85.06 195 ASN A O 1
ATOM 1523 N N . ASN A 1 196 ? 7.381 2.175 -20.115 1.00 81.06 196 ASN A N 1
ATOM 1524 C CA . ASN A 1 196 ? 6.502 1.192 -19.480 1.00 81.06 196 ASN A CA 1
ATOM 1525 C C . ASN A 1 196 ? 6.733 -0.258 -19.947 1.00 81.06 196 ASN A C 1
ATOM 1527 O O . ASN A 1 196 ? 6.025 -1.158 -19.488 1.00 81.06 196 ASN A O 1
ATOM 1531 N N . LEU A 1 197 ? 7.727 -0.527 -20.808 1.00 83.00 197 LEU A N 1
ATOM 1532 C CA . LEU A 1 197 ? 8.035 -1.891 -21.265 1.00 83.00 197 LEU A CA 1
ATOM 1533 C C . LEU A 1 197 ? 8.380 -2.850 -20.118 1.00 83.00 197 LEU A C 1
ATOM 1535 O O . LEU A 1 197 ? 8.150 -4.048 -20.245 1.00 83.00 197 LEU A O 1
ATOM 1539 N N . VAL A 1 198 ? 8.864 -2.341 -18.980 1.00 79.06 198 VAL A N 1
ATOM 1540 C CA . VAL A 1 198 ? 9.239 -3.160 -17.810 1.00 79.06 198 VAL A CA 1
ATOM 1541 C C . VAL A 1 198 ? 8.062 -3.953 -17.226 1.00 79.06 198 VAL A C 1
ATOM 1543 O O . VAL A 1 198 ? 8.267 -4.910 -16.485 1.00 79.06 198 VAL A O 1
ATOM 1546 N N . HIS A 1 199 ? 6.829 -3.540 -17.532 1.00 78.94 199 HIS A N 1
ATOM 1547 C CA . HIS A 1 199 ? 5.599 -4.174 -17.059 1.00 78.94 199 HIS A CA 1
ATOM 1548 C C . HIS A 1 199 ? 4.963 -5.112 -18.096 1.00 78.94 199 HIS A C 1
ATOM 1550 O O . HIS A 1 199 ? 3.927 -5.714 -17.816 1.00 78.94 199 HIS A O 1
ATOM 1556 N N . ARG A 1 200 ? 5.555 -5.233 -19.290 1.00 81.19 200 ARG A N 1
ATOM 1557 C CA . ARG A 1 200 ? 5.078 -6.096 -20.378 1.00 81.19 200 ARG A CA 1
ATOM 1558 C C . ARG A 1 200 ? 5.757 -7.461 -20.294 1.00 81.19 200 ARG A C 1
ATOM 1560 O O . ARG A 1 200 ? 6.919 -7.565 -19.907 1.00 81.19 200 ARG A O 1
ATOM 1567 N N . ASP A 1 201 ? 5.044 -8.519 -20.667 1.00 84.06 201 ASP A N 1
ATOM 1568 C CA . ASP A 1 201 ? 5.638 -9.850 -20.747 1.00 84.06 201 ASP A CA 1
ATOM 1569 C C . ASP A 1 201 ? 6.504 -10.007 -22.009 1.00 84.06 201 ASP A C 1
ATOM 1571 O O . ASP A 1 201 ? 6.272 -9.369 -23.038 1.00 84.06 201 ASP A O 1
ATOM 1575 N N . TYR A 1 202 ? 7.494 -10.898 -21.936 1.00 85.62 202 TYR A N 1
ATOM 1576 C CA . TYR A 1 202 ? 8.435 -11.152 -23.029 1.00 85.62 202 TYR A CA 1
ATOM 1577 C C . TYR A 1 202 ? 7.758 -11.537 -24.348 1.00 85.62 202 TYR A C 1
ATOM 1579 O O . TYR A 1 202 ? 8.152 -11.035 -25.397 1.00 85.62 202 TYR A O 1
ATOM 1587 N N . ALA A 1 203 ? 6.739 -12.403 -24.313 1.00 86.44 203 ALA A N 1
ATOM 1588 C CA . ALA A 1 203 ? 6.100 -12.890 -25.533 1.00 86.44 203 ALA A CA 1
ATOM 1589 C C . ALA A 1 203 ? 5.339 -11.766 -26.248 1.00 86.44 203 ALA A C 1
ATOM 1591 O O . ALA A 1 203 ? 5.356 -11.700 -27.476 1.00 86.44 203 ALA A O 1
ATOM 1592 N N . SER A 1 204 ? 4.719 -10.860 -25.487 1.00 86.44 204 SER A N 1
ATOM 1593 C CA . SER A 1 204 ? 4.106 -9.652 -26.034 1.00 86.44 204 SER A CA 1
ATOM 1594 C C . SER A 1 204 ? 5.140 -8.727 -26.677 1.00 86.44 204 SER A C 1
ATOM 1596 O O . SER A 1 204 ? 4.938 -8.307 -27.811 1.00 86.44 204 SER A O 1
ATOM 1598 N N . VAL A 1 205 ? 6.257 -8.438 -26.001 1.00 88.94 205 VAL A N 1
ATOM 1599 C CA . VAL A 1 205 ? 7.296 -7.547 -26.553 1.00 88.94 205 VAL A CA 1
ATOM 1600 C C . VAL A 1 205 ? 7.952 -8.154 -27.795 1.00 88.94 205 VAL A C 1
ATOM 1602 O O . VAL A 1 205 ? 8.149 -7.458 -28.786 1.00 88.94 205 VAL A O 1
ATOM 1605 N N . LEU A 1 206 ? 8.257 -9.454 -27.779 1.00 89.81 206 LEU A N 1
ATOM 1606 C CA . LEU A 1 206 ? 8.837 -10.139 -28.933 1.00 89.81 206 LEU A CA 1
ATOM 1607 C C . LEU A 1 206 ? 7.892 -10.109 -30.137 1.00 89.81 206 LEU A C 1
ATOM 1609 O O . LEU A 1 206 ? 8.345 -9.864 -31.252 1.00 89.81 206 LEU A O 1
ATOM 1613 N N . ARG A 1 207 ? 6.590 -10.330 -29.919 1.00 88.75 207 ARG A N 1
ATOM 1614 C CA . ARG A 1 207 ? 5.591 -10.234 -30.988 1.00 88.75 207 ARG A CA 1
ATOM 1615 C C . ARG A 1 207 ? 5.578 -8.841 -31.605 1.00 88.75 207 ARG A C 1
ATOM 1617 O O . ARG A 1 207 ? 5.610 -8.748 -32.821 1.00 88.75 207 ARG A O 1
ATOM 1624 N N . ASP A 1 208 ? 5.599 -7.787 -30.796 1.00 88.31 208 ASP A N 1
ATOM 1625 C CA . ASP A 1 208 ? 5.608 -6.412 -31.309 1.00 88.31 208 ASP A CA 1
ATOM 1626 C C . ASP A 1 208 ? 6.884 -6.097 -32.113 1.00 88.31 208 ASP A C 1
ATOM 1628 O O . ASP A 1 208 ? 6.837 -5.323 -33.064 1.00 88.31 208 ASP A O 1
ATOM 1632 N N . ILE A 1 209 ? 8.023 -6.712 -31.770 1.00 89.25 209 ILE A N 1
ATOM 1633 C CA . ILE A 1 209 ? 9.284 -6.558 -32.516 1.00 89.25 209 ILE A CA 1
ATOM 1634 C C . ILE A 1 209 ? 9.250 -7.322 -33.847 1.00 89.25 209 ILE A C 1
ATOM 1636 O O . ILE A 1 209 ? 9.710 -6.809 -34.866 1.00 89.25 209 ILE A O 1
ATOM 1640 N N . VAL A 1 210 ? 8.759 -8.564 -33.838 1.00 89.56 210 VAL A N 1
ATOM 1641 C CA . VAL A 1 210 ? 8.787 -9.461 -35.009 1.00 89.56 210 VAL A CA 1
ATOM 1642 C C . VAL A 1 210 ? 7.629 -9.174 -35.968 1.00 89.56 210 VAL A C 1
ATOM 1644 O O . VAL A 1 210 ? 7.787 -9.287 -37.182 1.00 89.56 210 VAL A O 1
ATOM 1647 N N . GLU A 1 211 ? 6.479 -8.767 -35.435 1.00 87.94 211 GLU A N 1
ATOM 1648 C CA . GLU A 1 211 ? 5.233 -8.519 -36.161 1.00 87.94 211 GLU A CA 1
ATOM 1649 C C . GLU A 1 211 ? 4.620 -7.152 -35.781 1.00 87.94 211 GLU A C 1
ATOM 1651 O O . GLU A 1 211 ? 3.476 -7.085 -35.324 1.00 87.94 211 GLU A O 1
ATOM 1656 N N . PRO A 1 212 ? 5.328 -6.026 -35.994 1.00 79.31 212 PRO A N 1
ATOM 1657 C CA . PRO A 1 212 ? 4.855 -4.698 -35.583 1.00 79.31 212 PRO A CA 1
ATOM 1658 C C . PRO A 1 212 ? 3.547 -4.267 -36.269 1.00 79.31 212 PRO A C 1
ATOM 1660 O O . PRO A 1 212 ? 2.837 -3.399 -35.771 1.00 79.31 212 PRO A O 1
ATOM 1663 N N . SER A 1 213 ? 3.205 -4.870 -37.412 1.00 78.75 213 SER A N 1
ATOM 1664 C CA . SER A 1 213 ? 1.963 -4.611 -38.147 1.00 78.75 213 SER A CA 1
ATOM 1665 C C . SER A 1 213 ? 0.774 -5.466 -37.696 1.00 78.75 213 SER A C 1
ATOM 1667 O O . SER A 1 213 ? -0.337 -5.235 -38.173 1.00 78.75 213 SER A O 1
ATOM 1669 N N . ALA A 1 214 ? 0.966 -6.435 -36.790 1.00 75.00 214 ALA A N 1
ATOM 1670 C CA . ALA A 1 214 ? -0.112 -7.307 -36.315 1.00 75.00 214 ALA A CA 1
ATOM 1671 C C . ALA A 1 214 ? -1.188 -6.539 -35.531 1.00 75.00 214 ALA A C 1
ATOM 1673 O O . ALA A 1 214 ? -2.359 -6.918 -35.546 1.00 75.00 214 ALA A O 1
ATOM 1674 N N . VAL A 1 215 ? -0.800 -5.443 -34.870 1.00 67.56 215 VAL A N 1
ATOM 1675 C CA . VAL A 1 215 ? -1.709 -4.500 -34.216 1.00 67.56 215 VAL A CA 1
ATOM 1676 C C . VAL A 1 215 ? -1.239 -3.086 -34.536 1.00 67.56 215 VAL A C 1
ATOM 1678 O O . VAL A 1 215 ? -0.288 -2.586 -33.943 1.00 67.56 215 VAL A O 1
ATOM 1681 N N . ILE A 1 216 ? -1.914 -2.421 -35.472 1.00 64.50 216 ILE A N 1
ATOM 1682 C CA . ILE A 1 216 ? -1.653 -1.005 -35.744 1.00 64.50 216 ILE A CA 1
ATOM 1683 C C . ILE A 1 216 ? -2.295 -0.200 -34.617 1.00 64.50 216 ILE A C 1
ATOM 1685 O O . ILE A 1 216 ? -3.520 -0.173 -34.484 1.00 64.50 216 ILE A O 1
ATOM 1689 N N . ASN A 1 217 ? -1.466 0.449 -33.797 1.00 65.44 217 ASN A N 1
ATOM 1690 C CA . ASN A 1 217 ? -1.954 1.444 -32.851 1.00 65.44 217 ASN A CA 1
ATOM 1691 C C . ASN A 1 217 ? -2.704 2.535 -33.650 1.00 65.44 217 ASN A C 1
ATOM 1693 O O . ASN A 1 217 ? -2.132 3.048 -34.614 1.00 65.44 217 ASN A O 1
ATOM 1697 N N . PRO A 1 218 ? -3.953 2.894 -33.295 1.00 65.56 218 PRO A N 1
ATOM 1698 C CA . PRO A 1 218 ? -4.699 3.961 -33.966 1.00 65.56 218 PRO A CA 1
ATOM 1699 C C . PRO A 1 218 ? -3.933 5.289 -34.074 1.00 65.56 218 PRO A C 1
ATOM 1701 O O . PRO A 1 218 ? -4.128 6.032 -35.034 1.00 65.56 218 PRO A O 1
ATOM 1704 N N . ASP A 1 219 ? -3.020 5.548 -33.138 1.00 64.81 219 ASP A N 1
ATOM 1705 C CA . ASP A 1 219 ? -2.174 6.744 -33.116 1.00 64.81 219 ASP A CA 1
ATOM 1706 C C . ASP A 1 219 ? -0.956 6.640 -34.057 1.00 64.81 219 ASP A C 1
ATOM 1708 O O . ASP A 1 219 ? -0.284 7.633 -34.313 1.00 64.81 219 ASP A O 1
ATOM 1712 N N . ALA A 1 220 ? -0.676 5.452 -34.604 1.00 66.75 220 ALA A N 1
ATOM 1713 C CA . ALA A 1 220 ? 0.442 5.157 -35.504 1.00 66.75 220 ALA A CA 1
ATOM 1714 C C . ALA A 1 220 ? 0.008 4.961 -36.972 1.00 66.75 220 ALA A C 1
ATOM 1716 O O . ALA A 1 220 ? 0.738 4.367 -37.769 1.00 66.75 220 ALA A O 1
ATOM 1717 N N . VAL A 1 221 ? -1.189 5.429 -37.348 1.00 74.19 221 VAL A N 1
ATOM 1718 C CA . VAL A 1 221 ? -1.680 5.331 -38.732 1.00 74.19 221 VAL A CA 1
ATOM 1719 C C . VAL A 1 221 ? -0.807 6.184 -39.654 1.00 74.19 221 VAL A C 1
ATOM 1721 O O . VAL A 1 221 ? -0.645 7.386 -39.439 1.00 74.19 221 VAL A O 1
ATOM 1724 N N . GLY A 1 222 ? -0.263 5.555 -40.698 1.00 80.50 222 GLY A N 1
ATOM 1725 C CA . GLY A 1 222 ? 0.533 6.226 -41.722 1.00 80.50 222 GLY A CA 1
ATOM 1726 C C . GLY A 1 222 ? -0.332 7.036 -42.689 1.00 80.50 222 GLY A C 1
ATOM 1727 O O . GLY A 1 222 ? -1.341 6.549 -43.197 1.00 80.50 222 GLY A O 1
ATOM 1728 N N . TYR A 1 223 ? 0.096 8.262 -42.972 1.00 83.50 223 TYR A N 1
ATOM 1729 C CA . TYR A 1 223 ? -0.511 9.186 -43.924 1.00 83.50 223 TYR A CA 1
ATOM 1730 C C . TYR A 1 223 ? 0.467 9.467 -45.061 1.00 83.50 223 TYR A C 1
ATOM 1732 O O . TYR A 1 223 ? 1.659 9.679 -44.833 1.00 83.50 223 TYR A O 1
ATOM 1740 N N . THR A 1 224 ? -0.059 9.533 -46.282 1.00 88.75 224 THR A N 1
ATOM 1741 C CA . THR A 1 224 ? 0.660 10.030 -47.457 1.00 88.75 224 THR A CA 1
ATOM 1742 C C . THR A 1 224 ? -0.019 11.311 -47.923 1.00 88.75 224 THR A C 1
ATOM 1744 O O . THR A 1 224 ? -1.187 11.296 -48.309 1.00 88.75 224 THR A O 1
ATOM 1747 N N . VAL A 1 225 ? 0.704 12.427 -47.874 1.00 88.38 225 VAL A N 1
ATOM 1748 C CA . VAL A 1 225 ? 0.197 13.762 -48.203 1.00 88.38 225 VAL A CA 1
ATOM 1749 C C . VAL A 1 225 ? 0.907 14.270 -49.448 1.00 88.38 225 VAL A C 1
ATOM 1751 O O . VAL A 1 225 ? 2.132 14.315 -49.493 1.00 88.38 225 VAL A O 1
ATOM 1754 N N . THR A 1 226 ? 0.136 14.664 -50.460 1.00 92.38 226 THR A N 1
ATOM 1755 C CA . THR A 1 226 ? 0.664 15.333 -51.658 1.00 92.38 226 THR A CA 1
ATOM 1756 C C . THR A 1 226 ? 0.461 16.837 -51.522 1.00 92.38 226 THR A C 1
ATOM 1758 O O . THR A 1 226 ? -0.671 17.313 -51.423 1.00 92.38 226 THR A O 1
ATOM 1761 N N . LEU A 1 227 ? 1.559 17.586 -51.498 1.00 89.69 227 LEU A N 1
ATOM 1762 C CA . LEU A 1 227 ? 1.568 19.039 -51.426 1.00 89.69 227 LEU A CA 1
ATOM 1763 C C . LEU A 1 227 ? 1.223 19.658 -52.789 1.00 89.69 227 LEU A C 1
ATOM 1765 O O . LEU A 1 227 ? 1.389 19.051 -53.846 1.00 89.69 227 LEU A O 1
ATOM 1769 N N . LYS A 1 228 ? 0.771 20.919 -52.784 1.00 90.81 228 LYS A N 1
ATOM 1770 C CA . LYS A 1 228 ? 0.393 21.652 -54.012 1.00 90.81 228 LYS A CA 1
ATOM 1771 C C . LYS A 1 228 ? 1.552 21.833 -55.003 1.00 90.81 228 LYS A C 1
ATOM 1773 O O . LYS A 1 228 ? 1.306 22.051 -56.183 1.00 90.81 228 LYS A O 1
ATOM 1778 N N . ASN A 1 229 ? 2.795 21.759 -54.526 1.00 91.69 229 ASN A N 1
ATOM 1779 C CA . ASN A 1 229 ? 4.010 21.795 -55.345 1.00 91.69 229 ASN A CA 1
ATOM 1780 C C . ASN A 1 229 ? 4.349 20.425 -55.981 1.00 91.69 229 ASN A C 1
ATOM 1782 O O . ASN A 1 229 ? 5.338 20.332 -56.701 1.00 91.69 229 ASN A O 1
ATOM 1786 N N . GLY A 1 230 ? 3.551 19.380 -55.723 1.00 90.31 230 GLY A N 1
ATOM 1787 C CA . GLY A 1 230 ? 3.762 18.014 -56.209 1.00 90.31 230 GLY A CA 1
ATOM 1788 C C . GLY A 1 230 ? 4.645 17.140 -55.312 1.00 90.31 230 GLY A C 1
ATOM 1789 O O . GLY A 1 230 ? 4.846 15.970 -55.625 1.00 90.31 230 GLY A O 1
ATOM 1790 N N . GLU A 1 231 ? 5.167 17.673 -54.206 1.00 92.62 231 GLU A N 1
ATOM 1791 C CA . GLU A 1 231 ? 5.958 16.914 -53.237 1.00 92.62 231 GLU A CA 1
ATOM 1792 C C . GLU A 1 231 ? 5.075 15.948 -52.440 1.00 92.62 231 GLU A C 1
ATOM 1794 O O . GLU A 1 231 ? 3.957 16.285 -52.050 1.00 92.62 231 GLU A O 1
ATOM 1799 N N . VAL A 1 232 ? 5.579 14.739 -52.188 1.00 90.31 232 VAL A N 1
ATOM 1800 C CA . VAL A 1 232 ? 4.866 13.704 -51.434 1.00 90.31 232 VAL A CA 1
ATOM 1801 C C . VAL A 1 232 ? 5.577 13.466 -50.111 1.00 90.31 232 VAL A C 1
ATOM 1803 O O . VAL A 1 232 ? 6.731 13.042 -50.086 1.00 90.31 232 VAL A O 1
ATOM 1806 N N . LEU A 1 233 ? 4.866 13.697 -49.011 1.00 88.12 233 LEU A N 1
ATOM 1807 C CA . LEU A 1 233 ? 5.327 13.428 -47.654 1.00 88.12 233 LEU A CA 1
ATOM 1808 C C . LEU A 1 233 ? 4.628 12.185 -47.111 1.00 88.12 233 LEU A C 1
ATOM 1810 O O . LEU A 1 233 ? 3.431 11.992 -47.318 1.00 88.12 233 LEU A O 1
ATOM 1814 N N . THR A 1 234 ? 5.373 11.337 -46.405 1.00 87.31 234 THR A N 1
ATOM 1815 C CA . THR A 1 234 ? 4.821 10.178 -45.690 1.00 87.31 234 THR A CA 1
ATOM 1816 C C . THR A 1 234 ? 5.248 10.233 -44.231 1.00 87.31 234 THR A C 1
ATOM 1818 O O . THR A 1 234 ? 6.420 10.487 -43.946 1.00 87.31 234 THR A O 1
ATOM 1821 N N . GLY A 1 235 ? 4.304 10.009 -43.319 1.00 85.00 235 GLY A N 1
ATOM 1822 C CA . GLY A 1 235 ? 4.547 10.036 -41.877 1.00 85.00 235 GLY A CA 1
ATOM 1823 C C . GLY A 1 235 ? 3.300 9.695 -41.068 1.00 85.00 235 GLY A C 1
ATOM 1824 O O . GLY A 1 235 ? 2.245 9.405 -41.628 1.00 85.00 235 GLY A O 1
ATOM 1825 N N . THR A 1 236 ? 3.415 9.746 -39.749 1.00 83.88 236 THR A N 1
ATOM 1826 C CA . THR A 1 236 ? 2.295 9.542 -38.820 1.00 83.88 236 THR A CA 1
ATOM 1827 C C . THR A 1 236 ? 1.653 10.887 -38.487 1.00 83.88 236 THR A C 1
ATOM 1829 O O . THR A 1 236 ? 2.355 11.888 -38.349 1.00 83.88 236 THR A O 1
ATOM 1832 N N . ARG A 1 237 ? 0.325 10.952 -38.347 1.00 84.38 237 ARG A N 1
ATOM 1833 C CA . ARG A 1 237 ? -0.359 12.198 -37.962 1.00 84.38 237 ARG A CA 1
ATOM 1834 C C . ARG A 1 237 ? -0.052 12.541 -36.502 1.00 84.38 237 ARG A C 1
ATOM 1836 O O . ARG A 1 237 ? -0.557 11.888 -35.599 1.00 84.38 237 ARG A O 1
ATOM 1843 N N . ALA A 1 238 ? 0.725 13.600 -36.289 1.00 80.50 238 ALA A N 1
ATOM 1844 C CA . ALA A 1 238 ? 1.067 14.113 -34.961 1.00 80.50 238 ALA A CA 1
ATOM 1845 C C . ALA A 1 238 ? 0.034 15.122 -34.429 1.00 80.50 238 ALA A C 1
ATOM 1847 O O . ALA A 1 238 ? -0.051 15.363 -33.228 1.00 80.50 238 ALA A O 1
ATOM 1848 N N . GLY A 1 239 ? -0.756 15.730 -35.319 1.00 82.81 239 GLY A N 1
ATOM 1849 C CA . GLY A 1 239 ? -1.798 16.687 -34.960 1.00 82.81 239 GLY A CA 1
ATOM 1850 C C . GLY A 1 239 ? -2.301 17.473 -36.165 1.00 82.81 239 GLY A C 1
ATOM 1851 O O . GLY A 1 239 ? -1.710 17.429 -37.241 1.00 82.81 239 GLY A O 1
ATOM 1852 N N . GLU A 1 240 ? -3.403 18.191 -35.986 1.00 85.75 240 GLU A N 1
ATOM 1853 C CA . GLU A 1 240 ? -4.031 18.987 -37.039 1.00 85.75 240 GLU A CA 1
ATOM 1854 C C . GLU A 1 240 ? -4.767 20.179 -36.421 1.00 85.75 240 GLU A C 1
ATOM 1856 O O . GLU A 1 240 ? -5.353 20.062 -35.343 1.00 85.75 240 GLU A O 1
ATOM 1861 N N . SER A 1 241 ? -4.719 21.319 -37.102 1.00 89.25 241 SER A N 1
ATOM 1862 C CA . SER A 1 241 ? -5.512 22.516 -36.823 1.00 89.25 241 SER A CA 1
ATOM 1863 C C . SER A 1 241 ? -6.257 22.942 -38.091 1.00 89.25 241 SER A C 1
ATOM 1865 O O . SER A 1 241 ? -6.098 22.321 -39.140 1.00 89.25 241 SER A O 1
ATOM 1867 N N . GLU A 1 242 ? -7.044 24.018 -38.030 1.00 86.94 242 GLU A N 1
ATOM 1868 C CA . GLU A 1 242 ? -7.715 24.558 -39.224 1.00 86.94 242 GLU A CA 1
ATOM 1869 C C . GLU A 1 242 ? -6.728 24.982 -40.329 1.00 86.94 242 GLU A C 1
ATOM 1871 O O . GLU A 1 242 ? -7.092 25.002 -41.504 1.00 86.94 242 GLU A O 1
ATOM 1876 N N . GLU A 1 243 ? -5.476 25.287 -39.971 1.00 89.12 243 GLU A N 1
ATOM 1877 C CA . GLU A 1 243 ? -4.467 25.818 -40.896 1.00 89.12 243 GLU A CA 1
ATOM 1878 C C . GLU A 1 243 ? -3.268 24.884 -41.113 1.00 89.12 243 GLU A C 1
ATOM 1880 O O . GLU A 1 243 ? -2.503 25.077 -42.061 1.00 89.12 243 GLU A O 1
ATOM 1885 N N . THR A 1 244 ? -3.071 23.877 -40.256 1.00 89.69 244 THR A N 1
ATOM 1886 C CA . THR A 1 244 ? -1.857 23.045 -40.264 1.00 89.69 244 THR A CA 1
ATOM 1887 C C . THR A 1 244 ? -2.153 21.559 -40.121 1.00 89.69 244 THR A C 1
ATOM 1889 O O . THR A 1 244 ? -3.008 21.148 -39.344 1.00 89.69 244 THR A O 1
ATOM 1892 N N . PHE A 1 245 ? -1.381 20.740 -40.836 1.00 86.56 245 PHE A N 1
ATOM 1893 C CA . PHE A 1 245 ? -1.378 19.287 -40.697 1.00 86.56 245 PHE A CA 1
ATOM 1894 C C . PHE A 1 245 ? 0.040 18.827 -40.353 1.00 86.56 245 PHE A C 1
ATOM 1896 O O . PHE A 1 245 ? 0.956 18.980 -41.162 1.00 86.56 245 PHE A O 1
ATOM 1903 N N . ASN A 1 246 ? 0.227 18.292 -39.147 1.00 87.31 246 ASN A N 1
ATOM 1904 C CA . ASN A 1 246 ? 1.538 17.919 -38.629 1.00 87.31 246 ASN A CA 1
ATOM 1905 C C . ASN A 1 246 ? 1.797 16.429 -38.867 1.00 87.31 246 ASN A C 1
ATOM 1907 O O . ASN A 1 246 ? 1.067 15.567 -38.366 1.00 87.31 246 ASN A O 1
ATOM 1911 N N . LEU A 1 247 ? 2.869 16.135 -39.600 1.00 86.38 247 LEU A N 1
ATOM 1912 C CA . LEU A 1 247 ? 3.358 14.785 -39.860 1.00 86.38 247 LEU A CA 1
ATOM 1913 C C . LEU A 1 247 ? 4.645 14.536 -39.074 1.00 86.38 247 LEU A C 1
ATOM 1915 O O . LEU A 1 247 ? 5.622 15.257 -39.255 1.00 86.38 247 LEU A O 1
ATOM 1919 N N . ALA A 1 248 ? 4.655 13.491 -38.252 1.00 84.88 248 ALA A N 1
ATOM 1920 C CA . ALA A 1 248 ? 5.865 12.959 -37.642 1.00 84.88 248 ALA A CA 1
ATOM 1921 C C . ALA A 1 248 ? 6.546 11.993 -38.617 1.00 84.88 248 ALA A C 1
ATOM 1923 O O . ALA A 1 248 ? 5.925 11.048 -39.115 1.00 84.88 248 ALA A O 1
ATOM 1924 N N . GLN A 1 249 ? 7.828 12.225 -38.881 1.00 83.25 249 GLN A N 1
ATOM 1925 C CA . GLN A 1 249 ? 8.662 11.369 -39.713 1.00 83.25 249 GLN A CA 1
ATOM 1926 C C . GLN A 1 249 ? 9.759 10.715 -38.863 1.00 83.25 249 GLN A C 1
ATOM 1928 O O . GLN A 1 249 ? 10.160 11.258 -37.834 1.00 83.25 249 GLN A O 1
ATOM 1933 N N . PRO A 1 250 ? 10.277 9.546 -39.270 1.00 79.19 250 PRO A N 1
ATOM 1934 C CA . PRO A 1 250 ? 11.404 8.926 -38.584 1.00 79.19 250 PRO A CA 1
ATOM 1935 C C . PRO A 1 250 ? 12.571 9.917 -38.422 1.00 79.19 250 PRO A C 1
ATOM 1937 O O . PRO A 1 250 ? 13.082 10.444 -39.409 1.00 79.19 250 PRO A O 1
ATOM 1940 N N . GLY A 1 251 ? 12.987 10.176 -37.179 1.00 69.69 251 GLY A N 1
ATOM 1941 C CA . GLY A 1 251 ? 14.091 11.090 -36.869 1.00 69.69 251 GLY A CA 1
ATOM 1942 C C . GLY A 1 251 ? 13.779 12.591 -36.968 1.00 69.69 251 GLY A C 1
ATOM 1943 O O . GLY A 1 251 ? 14.708 13.393 -36.862 1.00 69.69 251 GLY A O 1
ATOM 1944 N N . SER A 1 252 ? 12.518 12.990 -37.173 1.00 63.72 252 SER A N 1
ATOM 1945 C CA . SER A 1 252 ? 12.105 14.398 -37.108 1.00 63.72 252 SER A CA 1
ATOM 1946 C C . SER A 1 252 ? 11.709 14.788 -35.681 1.00 63.72 252 SER A C 1
ATOM 1948 O O . SER A 1 252 ? 11.022 14.015 -35.011 1.00 63.72 252 SER A O 1
ATOM 1950 N N . GLN A 1 253 ? 12.129 15.978 -35.238 1.00 50.94 253 GLN A N 1
ATOM 1951 C CA . GLN A 1 253 ? 11.681 16.589 -33.977 1.00 50.94 253 GLN A CA 1
ATOM 1952 C C . GLN A 1 253 ? 10.219 17.021 -34.041 1.00 50.94 253 GLN A C 1
ATOM 1954 O O . GLN A 1 253 ? 9.819 17.540 -35.108 1.00 50.94 253 GLN A O 1
#

pLDDT: mean 84.19, std 14.39, range [29.08, 98.31]

Sequence (253 aa):
MAKEPERDRIETGEFTRASATHDELWQCVGTAGTLTLRAQLDLWNMLQPATQPTSTLDYTPEPETVTVTFKSDAALAVTLPGATVQRVSDHESRVTVARPQEDRWQSLTLTLATPARALDVSYATTRDPRPRALGTRRWLVPFARPGVHDREDRVLPELAGGNWEKGHELFRGKAACLTCHTLRGEGFNVGPDLNNLVHRDYASVLRDIVEPSAVINPDAVGYTVTLKNGEVLTGTRAGESEETFNLAQPGSQ

Foldseek 3Di:
DDDDPDVVCVVVVVVCPPPPVVVVVVVVLQDWDKDKAKWWFDPPPPPDDDDDPPDDDPDDDDQKKKKKKKFWPFFKDKDWPQWDWDPPDRGMIITIDTRGDPLDIIIMIMMTTGNTDDIFIWMDIPVGRDTDGRDPVRIGHNPDRGDDDVPPVPPPVVCVVPDVVVVVCCCVPVVLVLLDEDEPRGGDPQDYHCPCVVVDDPVVVVCCVVPVPPDQDPQNDKDWDQDPVRDIDIATFPDDDPVDTDGDDRNDD

Radius of gyration: 27.08 Å; chains: 1; bounding box: 54×46×79 Å